Protein AF-A0A851UXG4-F1 (afdb_monomer_lite)

InterPro domains:
  IPR001611 Leucine-rich repeat [PF13855] (56-114)
  IPR001611 Leucine-rich repeat [PS51450] (34-55)
  IPR003591 Leucine-rich repeat, typical subtype [SM00369] (51-76)
  IPR003591 Leucine-rich repeat, typical subtype [SM00369] (102-126)
  IPR003591 Leucine-rich repeat, typical subtype [SM00369] (127-150)
  IPR032675 Leucine-rich repeat domain superfamily [G3DSA:3.80.10.10] (7-187)
  IPR050328 Multifunctional Developmental and Immune Receptor [PTHR24373] (11-160)

Foldseek 3Di:
DDDDPQDADAEEPEQEADAADDDDPPPPPDDQDNHAHYEHHHYAHQEQYPPAQHLYQYYEHHNYCHQAQDLCSCANNQNHAYYHHEQNQRHQEQDQNSCLNHLNYAEYHHYNHANYDYPALSSLANPANHAEYEHENYPCPPHDPCNCVRHVNYAWYHYYPFKIWGKDFDDDDDDDDPPDDTDIDTDIDGNVVVVVDDPPDD

Radius of gyration: 19.96 Å; chains: 1; bounding box: 61×44×60 Å

Secondary structure (DSSP, 8-state):
------PPEEEE-TTS--------TTTTTSPPP-EEEEE--SS--SS----TT---SEEE-TT-------TTTTTT-TT--EEE-TT-TT--EEPTTTTTT-TT--EEE-TT-TT-EES-GGGGTT-TT--EEEETTSS-PSPPTTHHHH-TT--EEEETTTEEEEEEEE---S---TT---EEEEEEEEHHHHHS------

Organism: NCBI:txid1463973

Sequence (202 aa):
TTHSQGRALHVDLSHNLIHRLLPHPARASLPAPTIQSLNLSWNRFRAVPDLRDLPLRYLSLDGNPLATINPDAFMGLAGLTHLSLASLQGILHLPPHGFRELPGLQVLDLSGNPKLKWAGAEVFSGLGLLQELDLSGSSLVPLPEMLLHHLPALQSVSVGQDVQCRRLVREGAYHRQPGSSPKVVLHCGDTQESAARGPDIL

Structure (mmCIF, N/CA/C/O backbone):
data_AF-A0A851UXG4-F1
#
_entry.id   AF-A0A851UXG4-F1
#
loop_
_atom_site.group_PDB
_atom_site.id
_atom_site.type_symbol
_atom_site.label_atom_id
_atom_site.label_alt_id
_atom_site.label_comp_id
_atom_site.label_asym_id
_atom_site.label_entity_id
_atom_site.label_seq_id
_atom_site.pdbx_PDB_ins_code
_atom_site.Cartn_x
_atom_site.Cartn_y
_atom_site.Cartn_z
_atom_site.occupancy
_atom_site.B_iso_or_equiv
_atom_site.auth_seq_id
_atom_site.auth_comp_id
_atom_site.auth_asym_id
_atom_site.auth_atom_id
_atom_site.pdbx_PDB_model_num
ATOM 1 N N . THR A 1 1 ? -3.815 2.194 -40.574 1.00 34.38 1 THR A N 1
ATOM 2 C CA . THR A 1 1 ? -3.325 0.967 -39.912 1.00 34.38 1 THR A CA 1
ATOM 3 C C . THR A 1 1 ? -3.843 0.981 -38.491 1.00 34.38 1 THR A C 1
ATOM 5 O O . THR A 1 1 ? -3.800 2.007 -37.831 1.00 34.38 1 THR A O 1
ATOM 8 N N . THR A 1 2 ? -4.534 -0.083 -38.110 1.00 33.56 2 THR A N 1
ATOM 9 C CA . THR A 1 2 ? -5.513 -0.131 -37.018 1.00 33.56 2 THR A CA 1
ATOM 10 C C . THR A 1 2 ? -4.915 0.112 -35.632 1.00 33.56 2 THR A C 1
ATOM 12 O O . THR A 1 2 ? -3.971 -0.554 -35.223 1.00 33.56 2 THR A O 1
ATOM 15 N N . HIS A 1 3 ? -5.536 1.054 -34.923 1.00 44.91 3 HIS A N 1
ATOM 16 C CA . HIS A 1 3 ? -5.430 1.356 -33.497 1.00 44.91 3 HIS A CA 1
ATOM 17 C C . HIS A 1 3 ? -5.442 0.068 -32.644 1.00 44.91 3 HIS A C 1
ATOM 19 O O . HIS A 1 3 ? -6.501 -0.507 -32.403 1.00 44.91 3 HIS A O 1
ATOM 25 N N . SER A 1 4 ? -4.291 -0.392 -32.149 1.00 41.53 4 SER A N 1
ATOM 26 C CA . SER A 1 4 ? -4.263 -1.324 -31.019 1.00 41.53 4 SER A CA 1
ATOM 27 C C . SER A 1 4 ? -4.291 -0.495 -29.739 1.00 41.53 4 SER A C 1
ATOM 29 O O . SER A 1 4 ? -3.262 0.021 -29.303 1.00 41.53 4 SER A O 1
ATOM 31 N N . GLN A 1 5 ? -5.476 -0.316 -29.156 1.00 49.22 5 GLN A N 1
ATOM 32 C CA . GLN A 1 5 ? -5.598 0.126 -27.768 1.00 49.22 5 GLN A CA 1
ATOM 33 C C . GLN A 1 5 ? -4.723 -0.803 -26.914 1.00 49.22 5 GLN A C 1
ATOM 35 O O . GLN A 1 5 ? -4.947 -2.013 -26.893 1.00 49.22 5 GLN A O 1
ATOM 40 N N . GLY A 1 6 ? -3.668 -0.253 -26.308 1.00 58.69 6 GLY A N 1
ATOM 41 C CA . GLY A 1 6 ? -2.691 -1.014 -25.535 1.00 58.69 6 GLY A CA 1
ATOM 42 C C . GLY A 1 6 ? -3.384 -1.704 -24.370 1.00 58.69 6 GLY A C 1
ATOM 43 O O . GLY A 1 6 ? -3.719 -1.065 -23.376 1.00 58.69 6 GLY A O 1
ATOM 44 N N . ARG A 1 7 ? -3.657 -3.000 -24.524 1.00 70.00 7 ARG A N 1
ATOM 45 C CA . ARG A 1 7 ? -4.312 -3.814 -23.505 1.00 70.00 7 ARG A CA 1
ATOM 46 C C . ARG A 1 7 ? -3.472 -3.762 -22.228 1.00 70.00 7 ARG A C 1
ATOM 48 O O . ARG A 1 7 ? -2.245 -3.878 -22.286 1.00 70.00 7 ARG A O 1
ATOM 55 N N . ALA A 1 8 ? -4.142 -3.570 -21.095 1.00 78.94 8 ALA A N 1
ATOM 56 C CA . ALA A 1 8 ? -3.524 -3.680 -19.783 1.00 78.94 8 ALA A CA 1
ATOM 57 C C . ALA A 1 8 ? -2.791 -5.021 -19.686 1.00 78.94 8 ALA A C 1
ATOM 59 O O . ALA A 1 8 ? -3.391 -6.073 -19.929 1.00 78.94 8 ALA A O 1
ATOM 60 N N . LEU A 1 9 ? -1.492 -4.978 -19.389 1.00 87.81 9 LEU A N 1
ATOM 61 C CA . LEU A 1 9 ? -0.706 -6.193 -19.237 1.00 87.81 9 LEU A CA 1
ATOM 62 C C . LEU A 1 9 ? -0.699 -6.612 -17.764 1.00 87.81 9 LEU A C 1
ATOM 64 O O . LEU A 1 9 ? -0.404 -5.809 -16.874 1.00 87.81 9 LEU A O 1
ATOM 68 N N . HIS A 1 10 ? -1.036 -7.878 -17.539 1.00 92.69 10 HIS A N 1
ATOM 69 C CA . HIS A 1 10 ? -0.962 -8.546 -16.248 1.00 92.69 10 HIS A CA 1
ATOM 70 C C . HIS A 1 10 ? 0.228 -9.496 -16.298 1.00 92.69 10 HIS A C 1
ATOM 72 O O . HIS A 1 10 ? 0.306 -10.343 -17.188 1.00 92.69 10 HIS A O 1
ATOM 78 N N . VAL A 1 11 ? 1.174 -9.309 -15.389 1.00 94.00 11 VAL A N 1
ATOM 79 C CA . VAL A 1 11 ? 2.429 -10.051 -15.352 1.00 94.00 11 VAL A CA 1
ATOM 80 C C . VAL A 1 11 ? 2.512 -10.765 -14.016 1.00 94.00 11 VAL A C 1
ATOM 82 O O . VAL A 1 11 ? 2.572 -10.123 -12.968 1.00 94.00 11 VAL A O 1
ATOM 85 N N . ASP A 1 12 ? 2.529 -12.092 -14.065 1.00 96.25 12 ASP A N 1
ATOM 86 C CA . ASP A 1 12 ? 2.739 -12.928 -12.892 1.00 96.25 12 ASP A CA 1
ATOM 87 C C . ASP A 1 12 ? 4.145 -13.526 -12.924 1.00 96.25 12 ASP A C 1
ATOM 89 O O . ASP A 1 12 ? 4.494 -14.287 -13.827 1.00 96.25 12 ASP A O 1
ATOM 93 N N . LEU A 1 13 ? 4.964 -13.129 -11.954 1.00 96.12 13 LEU A N 1
ATOM 94 C CA . LEU A 1 13 ? 6.302 -13.659 -11.708 1.00 96.12 13 LEU A CA 1
ATOM 95 C C . LEU A 1 13 ? 6.392 -14.242 -10.295 1.00 96.12 13 LEU A C 1
ATOM 97 O O . LEU A 1 13 ? 7.493 -14.371 -9.749 1.00 96.12 13 LEU A O 1
ATOM 101 N N . SER A 1 14 ? 5.257 -14.571 -9.680 1.00 97.56 14 SER A N 1
ATOM 102 C CA . SER A 1 14 ? 5.216 -15.142 -8.341 1.00 97.56 14 SER A CA 1
ATOM 103 C C . SER A 1 14 ? 5.908 -16.502 -8.264 1.00 97.56 14 SER A C 1
ATOM 105 O O . SER A 1 14 ? 6.134 -17.158 -9.281 1.00 97.56 14 SER A O 1
ATOM 107 N N . HIS A 1 15 ? 6.285 -16.916 -7.052 1.00 97.44 15 HIS A N 1
ATOM 108 C CA . HIS A 1 15 ? 6.905 -18.224 -6.792 1.00 97.44 15 HIS A CA 1
ATOM 109 C C . HIS A 1 15 ? 8.183 -18.491 -7.603 1.00 97.44 15 HIS A C 1
ATOM 111 O O . HIS A 1 15 ? 8.505 -19.630 -7.947 1.00 97.44 15 HIS A O 1
ATOM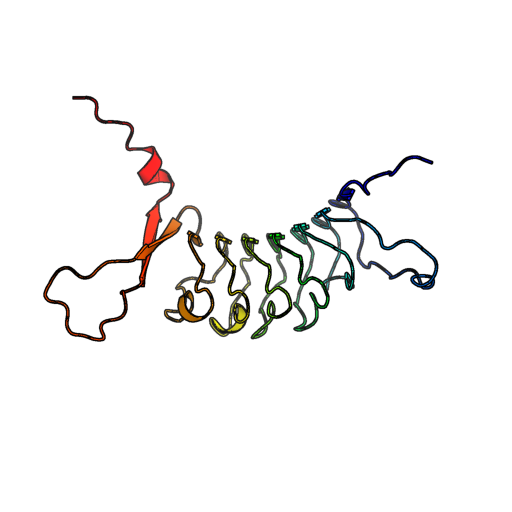 117 N N . ASN A 1 16 ? 8.940 -17.435 -7.891 1.00 97.00 16 ASN A N 1
ATOM 118 C CA . ASN A 1 16 ? 10.246 -17.535 -8.525 1.00 97.00 16 ASN A CA 1
ATOM 119 C C . ASN A 1 16 ? 11.365 -17.266 -7.507 1.00 97.00 16 ASN A C 1
ATOM 121 O O . ASN A 1 16 ? 11.157 -17.113 -6.306 1.00 97.00 16 ASN A O 1
ATOM 125 N N . LEU A 1 17 ? 12.611 -17.248 -7.978 1.00 96.12 17 LEU A N 1
ATOM 126 C CA . LEU A 1 17 ? 13.791 -16.987 -7.145 1.00 96.12 17 LEU A CA 1
ATOM 127 C C . LEU A 1 17 ? 14.363 -15.582 -7.389 1.00 96.12 17 LEU A C 1
ATOM 129 O O . LEU A 1 17 ? 15.556 -15.339 -7.168 1.00 96.12 17 LEU A O 1
ATOM 133 N N . ILE A 1 18 ? 13.528 -14.659 -7.877 1.00 95.00 18 ILE A N 1
ATOM 134 C CA . ILE A 1 18 ? 13.954 -13.321 -8.284 1.00 95.00 18 ILE A CA 1
ATOM 135 C C . ILE A 1 18 ? 14.305 -12.524 -7.032 1.00 95.00 18 ILE A C 1
ATOM 137 O O . ILE A 1 18 ? 13.540 -12.454 -6.080 1.00 95.00 18 ILE A O 1
ATOM 141 N N . HIS A 1 19 ? 15.486 -11.920 -7.020 1.00 92.31 19 HIS A N 1
ATOM 142 C CA . HIS A 1 19 ? 15.954 -11.103 -5.899 1.00 92.31 19 HIS A CA 1
ATOM 143 C C . HIS A 1 19 ? 16.151 -9.635 -6.289 1.00 92.31 19 HIS A C 1
ATOM 145 O O . HIS A 1 19 ? 16.263 -8.779 -5.411 1.00 92.31 19 HIS A O 1
ATOM 151 N N . ARG A 1 20 ? 16.214 -9.339 -7.594 1.00 89.69 20 ARG A N 1
ATOM 152 C CA . ARG A 1 20 ? 16.383 -7.998 -8.163 1.00 89.69 20 ARG A CA 1
ATOM 153 C C . ARG A 1 20 ? 15.683 -7.909 -9.515 1.00 89.69 20 ARG A C 1
ATOM 155 O O . ARG A 1 20 ? 15.748 -8.848 -10.302 1.00 89.69 20 ARG A O 1
ATOM 162 N N . LEU A 1 21 ? 15.082 -6.754 -9.780 1.00 87.00 21 LEU A N 1
ATOM 163 C CA . LEU A 1 21 ? 14.690 -6.319 -11.117 1.00 87.00 21 LEU A CA 1
ATOM 164 C C . LEU A 1 21 ? 15.640 -5.195 -11.517 1.00 87.00 21 LEU A C 1
ATOM 166 O O . LEU A 1 21 ? 15.929 -4.314 -10.706 1.00 87.00 21 LEU A O 1
ATOM 170 N N . LEU A 1 22 ? 16.162 -5.257 -12.737 1.00 81.38 22 LEU A N 1
ATOM 171 C CA . LEU A 1 22 ? 17.059 -4.240 -13.269 1.00 81.38 22 LEU A CA 1
ATOM 172 C C . LEU A 1 22 ? 16.325 -3.470 -14.368 1.00 81.38 22 LEU A C 1
ATOM 174 O O . LEU A 1 22 ? 15.818 -4.104 -15.300 1.00 81.38 22 LEU A O 1
ATOM 178 N N . PRO A 1 23 ? 16.270 -2.129 -14.295 1.00 69.06 23 PRO A N 1
ATOM 179 C CA . PRO A 1 23 ? 15.777 -1.324 -15.399 1.00 69.06 23 PRO A CA 1
ATOM 180 C C . PRO A 1 23 ? 16.613 -1.596 -16.650 1.00 69.06 23 PRO A C 1
ATOM 182 O O . PRO A 1 23 ? 17.844 -1.634 -16.591 1.00 69.06 23 PRO A O 1
ATOM 185 N N . HIS A 1 24 ? 15.958 -1.771 -17.797 1.00 67.69 24 HIS A N 1
ATOM 186 C CA . HIS A 1 24 ? 16.683 -1.890 -19.055 1.00 67.69 24 HIS A CA 1
ATOM 187 C C . HIS A 1 24 ? 17.285 -0.518 -19.427 1.00 67.69 24 HIS A C 1
ATOM 189 O O . HIS A 1 24 ? 16.546 0.469 -19.464 1.00 67.69 24 HIS A O 1
ATOM 195 N N . PRO A 1 25 ? 18.596 -0.415 -19.714 1.00 58.50 25 PRO A N 1
ATOM 196 C CA . PRO A 1 25 ? 19.273 0.869 -19.929 1.00 58.50 25 PRO A CA 1
ATOM 197 C C . PRO A 1 25 ? 18.762 1.647 -21.156 1.00 58.50 25 PRO A C 1
ATOM 199 O O . PRO A 1 25 ? 18.886 2.866 -21.198 1.00 58.50 25 PRO A O 1
ATOM 202 N N . ALA A 1 26 ? 18.120 0.983 -22.124 1.00 58.97 26 ALA A N 1
ATOM 203 C CA . ALA A 1 26 ? 17.547 1.608 -23.321 1.00 58.97 26 ALA A CA 1
ATOM 204 C C . ALA A 1 26 ? 16.077 2.061 -23.157 1.00 58.97 26 ALA A C 1
ATOM 206 O O . ALA A 1 26 ? 15.296 2.007 -24.106 1.00 58.97 26 ALA A O 1
ATOM 207 N N . ARG A 1 27 ? 15.681 2.533 -21.963 1.00 56.66 27 ARG A N 1
ATOM 208 C CA . ARG A 1 27 ? 14.327 3.067 -21.680 1.00 56.66 27 ARG A CA 1
ATOM 209 C C . ARG A 1 27 ? 13.860 4.158 -22.658 1.00 56.66 27 ARG A C 1
ATOM 211 O O . ARG A 1 27 ? 12.662 4.349 -22.811 1.00 56.66 27 ARG A O 1
ATOM 218 N N . ALA A 1 28 ? 14.785 4.863 -23.310 1.00 57.41 28 ALA A N 1
ATOM 219 C CA . ALA A 1 28 ? 14.482 6.005 -24.170 1.00 57.41 28 ALA A CA 1
ATOM 220 C C . ALA A 1 28 ? 13.935 5.645 -25.569 1.00 57.41 28 ALA A C 1
ATOM 222 O O . ALA A 1 28 ? 13.378 6.521 -26.223 1.00 57.41 28 ALA A O 1
ATOM 223 N N . SER A 1 29 ? 14.093 4.401 -26.049 1.00 59.28 29 SER A N 1
ATOM 224 C CA . SER A 1 29 ? 13.725 4.019 -27.429 1.00 59.28 29 SER A CA 1
ATOM 225 C C . SER A 1 29 ? 12.601 2.986 -27.539 1.00 59.28 29 SER A C 1
ATOM 227 O O . SER A 1 29 ? 12.171 2.675 -28.651 1.00 59.28 29 SER A O 1
ATOM 229 N N . LEU A 1 30 ? 12.109 2.460 -26.415 1.00 64.94 30 LEU A N 1
ATOM 230 C CA . LEU A 1 30 ? 11.014 1.493 -26.387 1.00 64.94 30 LEU A CA 1
ATOM 231 C C . LEU A 1 30 ? 9.716 2.167 -25.924 1.00 64.94 30 LEU A C 1
ATOM 233 O O . LEU A 1 30 ? 9.758 3.031 -25.047 1.00 64.94 30 LEU A O 1
ATOM 237 N N . PRO A 1 31 ? 8.554 1.777 -26.478 1.00 67.19 31 PRO A N 1
ATOM 238 C CA . PRO A 1 31 ? 7.273 2.231 -25.956 1.00 67.19 31 PRO A CA 1
ATOM 239 C C . PRO A 1 31 ? 7.158 1.869 -24.471 1.00 67.19 31 PRO A C 1
ATOM 241 O O . PRO A 1 31 ? 7.556 0.776 -24.058 1.00 67.19 31 PRO A O 1
ATOM 244 N N . ALA A 1 32 ? 6.622 2.797 -23.671 1.00 67.31 32 ALA A N 1
ATOM 245 C CA . ALA A 1 32 ? 6.454 2.587 -22.240 1.00 67.31 32 ALA A CA 1
ATOM 246 C C . ALA A 1 32 ? 5.621 1.312 -21.993 1.00 67.31 32 ALA A C 1
ATOM 248 O O . ALA A 1 32 ? 4.567 1.142 -22.617 1.00 67.31 32 ALA A O 1
ATOM 249 N N . PRO A 1 33 ? 6.080 0.401 -21.120 1.00 72.06 33 PRO A N 1
ATOM 250 C CA . PRO A 1 33 ? 5.362 -0.836 -20.845 1.00 72.06 33 PRO A CA 1
ATOM 251 C C . PRO A 1 33 ? 3.966 -0.532 -20.288 1.00 72.06 33 PRO A C 1
ATOM 253 O O . PRO A 1 33 ? 3.814 0.256 -19.361 1.00 72.06 33 PRO A O 1
ATOM 256 N N . THR A 1 34 ? 2.936 -1.195 -20.817 1.00 84.81 34 THR A N 1
ATOM 257 C CA . THR A 1 34 ? 1.528 -1.027 -20.401 1.00 84.81 34 THR A CA 1
ATOM 258 C C . THR A 1 34 ? 1.138 -1.948 -19.238 1.00 84.81 34 THR A C 1
ATOM 260 O O . THR A 1 34 ? -0.027 -2.334 -19.099 1.00 84.81 34 THR A O 1
ATOM 263 N N . ILE A 1 35 ? 2.114 -2.349 -18.416 1.00 89.00 35 ILE A N 1
ATOM 264 C CA . ILE A 1 35 ? 1.897 -3.257 -17.285 1.00 89.00 35 ILE A CA 1
ATOM 265 C C . ILE A 1 35 ? 1.078 -2.526 -16.229 1.00 89.00 35 ILE A C 1
ATOM 267 O O . ILE A 1 35 ? 1.515 -1.510 -15.697 1.00 89.00 35 ILE A O 1
ATOM 271 N N . GLN A 1 36 ? -0.102 -3.063 -15.929 1.00 93.88 36 GLN A N 1
ATOM 272 C CA . GLN A 1 36 ? -0.997 -2.530 -14.903 1.00 93.88 36 GLN A CA 1
ATOM 273 C C . GLN A 1 36 ? -1.075 -3.436 -13.676 1.00 93.88 36 GLN A C 1
ATOM 275 O O . GLN A 1 36 ? -1.407 -2.964 -12.594 1.00 93.88 36 GLN A O 1
ATOM 280 N N . SER A 1 37 ? -0.772 -4.723 -13.810 1.00 96.44 37 SER A N 1
ATOM 281 C CA . SER A 1 37 ? -0.796 -5.662 -12.694 1.00 96.44 37 SER A CA 1
ATOM 282 C C . SER A 1 37 ? 0.492 -6.457 -12.692 1.00 96.44 37 SER A C 1
ATOM 284 O O . SER A 1 37 ? 0.856 -7.048 -13.709 1.00 96.44 37 SER A O 1
ATOM 286 N N . LEU A 1 38 ? 1.189 -6.425 -11.562 1.00 96.56 38 LEU A N 1
ATOM 287 C CA . LEU A 1 38 ? 2.462 -7.098 -11.387 1.00 96.56 38 LEU A CA 1
ATOM 288 C C . LEU A 1 38 ? 2.442 -7.900 -10.086 1.00 96.56 38 LEU A C 1
ATOM 290 O O . LEU A 1 38 ? 2.379 -7.335 -8.994 1.00 96.56 38 LEU A O 1
ATOM 294 N N . ASN A 1 39 ? 2.505 -9.222 -10.211 1.00 98.06 39 ASN A N 1
ATOM 295 C CA .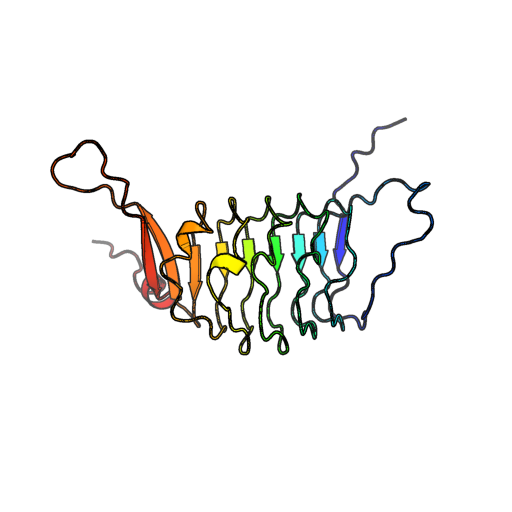 ASN A 1 39 ? 2.627 -10.126 -9.078 1.00 98.06 39 ASN A CA 1
ATOM 296 C C . ASN A 1 39 ? 4.091 -10.567 -8.921 1.00 98.06 39 ASN A C 1
ATOM 298 O O . ASN A 1 39 ? 4.640 -11.251 -9.784 1.00 98.06 39 ASN A O 1
ATOM 302 N N . LEU A 1 40 ? 4.725 -10.147 -7.825 1.00 97.88 40 LEU A N 1
ATOM 303 C CA . LEU A 1 40 ? 6.095 -10.502 -7.433 1.00 97.88 40 LEU A CA 1
ATOM 304 C C . LEU A 1 40 ? 6.123 -11.301 -6.124 1.00 97.88 40 LEU A C 1
ATOM 306 O O . LEU A 1 40 ? 7.188 -11.437 -5.513 1.00 97.88 40 LEU A O 1
ATOM 310 N N . SER A 1 41 ? 4.980 -11.820 -5.678 1.00 98.31 41 SER A N 1
ATOM 311 C CA . SER A 1 41 ? 4.887 -12.597 -4.442 1.00 98.31 41 SER A CA 1
ATOM 312 C C . SER A 1 41 ? 5.806 -13.822 -4.441 1.00 98.31 41 SER A C 1
ATOM 314 O O . SER A 1 41 ? 6.199 -14.341 -5.486 1.00 98.31 41 SER A O 1
ATOM 316 N N . TRP A 1 42 ? 6.187 -14.281 -3.252 1.00 98.06 42 TRP A N 1
ATOM 317 C CA . TRP A 1 42 ? 6.962 -15.505 -3.040 1.00 98.06 42 TRP A CA 1
ATOM 318 C C . TRP A 1 42 ? 8.250 -15.562 -3.867 1.00 98.06 42 TRP A C 1
ATOM 320 O O . TRP A 1 42 ? 8.590 -16.578 -4.469 1.00 98.06 42 TRP A O 1
ATOM 330 N N . ASN A 1 43 ? 8.962 -14.438 -3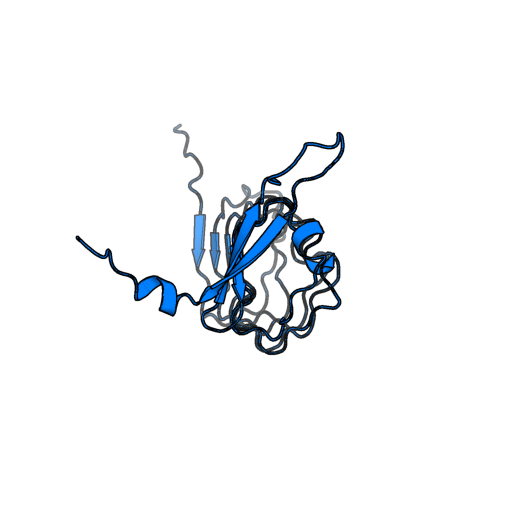.894 1.00 97.94 43 ASN A N 1
ATOM 331 C CA . ASN A 1 43 ? 10.282 -14.297 -4.488 1.00 97.94 43 ASN A CA 1
ATOM 332 C C . ASN A 1 43 ? 11.343 -14.108 -3.384 1.00 97.94 43 ASN A C 1
ATOM 334 O O . ASN A 1 43 ? 11.165 -14.499 -2.230 1.00 97.94 43 ASN A O 1
ATOM 338 N N . ARG A 1 44 ? 12.504 -13.546 -3.730 1.00 97.12 44 ARG A N 1
ATOM 339 C CA . ARG A 1 44 ? 13.642 -13.318 -2.826 1.00 97.12 44 ARG A CA 1
ATOM 340 C C . ARG A 1 44 ? 13.987 -11.833 -2.682 1.00 97.12 44 ARG A C 1
ATOM 342 O O . ARG A 1 44 ? 15.143 -11.495 -2.410 1.00 97.12 44 ARG A O 1
ATOM 349 N N . PHE A 1 45 ? 13.016 -10.939 -2.868 1.00 95.62 45 PHE A N 1
ATOM 350 C CA . PHE A 1 45 ? 13.228 -9.499 -2.725 1.00 95.62 45 PHE A CA 1
ATOM 351 C C . PHE A 1 45 ? 13.482 -9.126 -1.261 1.00 95.62 45 PHE A C 1
ATOM 353 O O . PHE A 1 45 ? 12.642 -9.340 -0.394 1.00 95.62 45 PHE A O 1
ATOM 360 N N . ARG A 1 46 ? 14.657 -8.551 -0.981 1.00 93.88 46 ARG A N 1
ATOM 361 C CA . ARG A 1 46 ? 15.004 -7.997 0.346 1.00 93.88 46 ARG A CA 1
ATOM 362 C C . ARG A 1 46 ? 14.657 -6.515 0.495 1.00 93.88 46 ARG A C 1
ATOM 364 O O . ARG A 1 46 ? 14.594 -6.014 1.613 1.00 93.88 46 ARG A O 1
ATOM 371 N N . ALA A 1 47 ? 14.434 -5.848 -0.633 1.00 92.88 47 ALA A N 1
ATOM 372 C CA . ALA A 1 47 ? 13.937 -4.486 -0.749 1.00 92.88 47 ALA A CA 1
ATOM 373 C C . ALA A 1 47 ? 12.955 -4.417 -1.927 1.00 92.88 47 ALA A C 1
ATOM 375 O O . ALA A 1 47 ? 13.023 -5.252 -2.835 1.00 92.88 47 ALA A O 1
ATOM 376 N N . VAL A 1 48 ? 12.067 -3.424 -1.911 1.00 93.69 48 VAL A N 1
ATOM 377 C CA . VAL A 1 48 ? 11.156 -3.144 -3.028 1.00 93.69 48 VAL A CA 1
ATOM 378 C C . VAL A 1 48 ? 11.990 -2.862 -4.289 1.00 93.69 48 VAL A C 1
ATOM 380 O O . VAL A 1 48 ? 12.917 -2.047 -4.223 1.00 93.69 48 VAL A O 1
ATOM 383 N N . PRO A 1 49 ? 11.738 -3.555 -5.414 1.00 92.94 49 PRO A N 1
ATOM 384 C CA . PRO A 1 49 ? 12.469 -3.310 -6.651 1.00 92.94 49 PRO A CA 1
ATOM 385 C C . PRO A 1 49 ? 12.147 -1.929 -7.234 1.00 92.94 49 PRO A C 1
ATOM 387 O O . PRO A 1 49 ? 11.101 -1.353 -6.955 1.00 92.94 49 PRO A O 1
ATOM 390 N N . ASP A 1 50 ? 13.034 -1.411 -8.086 1.00 91.12 50 ASP A N 1
ATOM 391 C CA . ASP A 1 50 ? 12.792 -0.154 -8.795 1.00 91.12 50 ASP A CA 1
ATOM 392 C C . ASP A 1 50 ? 11.710 -0.344 -9.868 1.00 91.12 50 ASP A C 1
ATOM 394 O O . ASP A 1 50 ? 11.955 -0.923 -10.929 1.00 91.12 50 ASP A O 1
ATOM 398 N N . LEU A 1 51 ? 10.502 0.120 -9.554 1.00 91.38 51 LEU A N 1
ATOM 399 C CA . LEU A 1 51 ? 9.315 0.042 -10.406 1.00 91.38 51 LEU A CA 1
ATOM 400 C C . LEU A 1 51 ? 8.883 1.423 -10.921 1.00 91.38 51 LEU A C 1
ATOM 402 O O . LEU A 1 51 ? 7.764 1.563 -11.416 1.00 91.38 51 LEU A O 1
ATOM 406 N N . ARG A 1 52 ? 9.752 2.439 -10.810 1.00 87.25 52 ARG A N 1
ATOM 407 C CA . ARG A 1 52 ? 9.453 3.813 -11.237 1.00 87.25 52 ARG A CA 1
ATOM 408 C C . ARG A 1 52 ? 8.909 3.841 -12.663 1.00 87.25 52 ARG A C 1
ATOM 410 O O . ARG A 1 52 ? 9.375 3.094 -13.523 1.00 87.25 52 ARG A O 1
ATOM 417 N N . ASP A 1 53 ? 7.947 4.722 -12.917 1.00 77.56 53 ASP A N 1
ATOM 418 C CA . ASP A 1 53 ? 7.356 4.984 -14.239 1.00 77.56 53 ASP A CA 1
ATOM 419 C C . ASP A 1 53 ? 6.567 3.816 -14.862 1.00 77.56 53 ASP A C 1
ATOM 421 O O . ASP A 1 53 ? 6.133 3.910 -16.013 1.00 77.56 53 ASP A O 1
ATOM 425 N N . LEU A 1 54 ? 6.353 2.713 -14.134 1.00 88.25 54 LEU A N 1
ATOM 426 C CA . LEU A 1 54 ? 5.404 1.689 -14.559 1.00 88.25 54 LEU A CA 1
ATOM 427 C C . LEU A 1 54 ? 3.974 2.156 -14.235 1.00 88.25 54 LEU A C 1
ATOM 429 O O . LEU A 1 54 ? 3.712 2.545 -13.094 1.00 88.25 54 LEU A O 1
ATOM 433 N N . PRO A 1 55 ? 3.018 2.081 -15.180 1.00 91.25 55 PRO A N 1
ATOM 434 C CA . PRO A 1 55 ? 1.632 2.499 -14.965 1.00 91.25 55 PRO A CA 1
ATOM 435 C C . PRO A 1 55 ? 0.830 1.450 -14.165 1.00 91.25 55 PRO A C 1
ATOM 437 O O . PRO A 1 55 ? -0.288 1.082 -14.537 1.00 91.25 55 PRO A O 1
ATOM 440 N N . LEU A 1 56 ? 1.410 0.951 -13.068 1.00 94.94 56 LEU A N 1
ATOM 441 C CA . LEU A 1 56 ? 0.828 -0.088 -12.227 1.00 94.94 56 LEU A CA 1
ATOM 442 C C . LEU A 1 56 ? -0.443 0.414 -11.538 1.00 94.94 56 LEU A C 1
ATOM 444 O O . LEU A 1 56 ? -0.507 1.519 -11.009 1.00 94.94 56 LEU A O 1
ATOM 448 N N . ARG A 1 57 ? -1.447 -0.458 -11.512 1.00 96.75 57 ARG A N 1
ATOM 449 C CA . ARG A 1 57 ? -2.675 -0.372 -10.716 1.00 96.75 57 ARG A CA 1
ATOM 450 C C . ARG A 1 57 ? -2.663 -1.370 -9.561 1.00 96.75 57 ARG A C 1
ATOM 452 O O . ARG A 1 57 ? -3.223 -1.055 -8.513 1.00 96.75 57 ARG A O 1
ATOM 459 N N . TYR A 1 58 ? -2.014 -2.519 -9.746 1.00 97.94 58 TYR A N 1
ATOM 460 C CA . TYR A 1 58 ? -1.899 -3.602 -8.772 1.00 97.94 58 TYR A CA 1
ATOM 461 C C . TYR A 1 58 ? -0.444 -4.064 -8.635 1.00 97.94 58 TYR A C 1
ATOM 463 O O . TYR A 1 58 ? 0.214 -4.345 -9.643 1.00 97.94 58 TYR A O 1
ATOM 471 N N . LEU A 1 59 ? 0.027 -4.187 -7.395 1.00 98.31 59 LEU A N 1
ATOM 472 C CA . LEU A 1 59 ? 1.335 -4.735 -7.049 1.00 98.31 59 LEU A CA 1
ATOM 473 C C . LEU A 1 59 ? 1.200 -5.668 -5.843 1.00 98.31 59 LEU A C 1
ATOM 475 O O . LEU A 1 59 ? 0.724 -5.244 -4.793 1.00 98.31 59 LEU A O 1
ATOM 479 N N . SER A 1 60 ? 1.678 -6.905 -5.974 1.00 98.50 60 SER A N 1
ATOM 480 C CA . SER A 1 60 ? 1.875 -7.809 -4.833 1.00 98.50 60 SER A CA 1
ATOM 481 C C . SER A 1 60 ? 3.360 -8.106 -4.648 1.00 98.50 60 SER A C 1
ATOM 483 O O . SER A 1 60 ? 4.066 -8.446 -5.601 1.00 98.50 60 SER A O 1
ATOM 485 N N . LEU A 1 61 ? 3.828 -7.967 -3.409 1.00 98.12 61 LEU A N 1
ATOM 486 C CA . LEU A 1 61 ? 5.179 -8.295 -2.952 1.00 98.12 61 LEU A CA 1
ATOM 487 C C . LEU A 1 61 ? 5.145 -9.331 -1.819 1.00 98.12 61 LEU A C 1
ATOM 489 O O . LEU A 1 61 ? 6.125 -9.482 -1.087 1.00 98.12 61 LEU A O 1
ATOM 493 N N . ASP A 1 62 ? 4.040 -10.060 -1.695 1.00 98.38 62 ASP A N 1
ATOM 494 C CA . ASP A 1 62 ? 3.765 -10.927 -0.551 1.00 98.38 62 ASP A CA 1
ATOM 495 C C . ASP A 1 62 ? 4.824 -12.009 -0.367 1.00 98.38 62 ASP A C 1
ATOM 497 O O . ASP A 1 62 ? 5.457 -12.451 -1.326 1.00 98.38 62 ASP A O 1
ATOM 501 N N . GLY A 1 63 ? 5.043 -12.451 0.868 1.00 97.62 63 GLY A N 1
ATOM 502 C CA . GLY A 1 63 ? 5.923 -13.589 1.156 1.00 97.62 63 GLY A CA 1
ATOM 503 C C . GLY A 1 63 ? 7.392 -13.391 0.752 1.00 97.62 63 GLY A C 1
ATOM 504 O O . GLY A 1 63 ? 8.166 -14.349 0.747 1.00 97.62 63 GLY A O 1
ATOM 505 N N . ASN A 1 64 ? 7.805 -12.167 0.410 1.00 97.94 64 ASN A N 1
ATOM 506 C CA . ASN A 1 64 ? 9.202 -11.840 0.156 1.00 97.94 64 ASN A CA 1
ATOM 507 C C . ASN A 1 64 ? 9.963 -11.590 1.470 1.00 97.94 64 ASN A C 1
ATOM 509 O O . ASN A 1 64 ? 9.387 -11.124 2.456 1.00 97.94 64 ASN A O 1
ATOM 513 N N . PRO A 1 65 ? 11.287 -11.821 1.507 1.00 96.50 65 PRO A N 1
ATOM 514 C CA . PRO A 1 65 ? 12.125 -11.537 2.671 1.00 96.50 65 PRO A CA 1
ATOM 515 C C . PRO A 1 65 ? 12.448 -10.034 2.816 1.00 96.50 65 PRO A C 1
ATOM 517 O O . PRO A 1 65 ? 13.599 -9.666 3.069 1.00 96.50 65 PRO A O 1
ATOM 520 N N . LEU A 1 66 ? 11.448 -9.161 2.645 1.00 94.25 66 LEU A N 1
ATOM 521 C CA . LEU A 1 66 ? 11.573 -7.718 2.841 1.00 94.25 66 LEU A CA 1
ATOM 522 C C . LEU A 1 66 ? 11.839 -7.427 4.321 1.00 94.25 66 LEU A C 1
ATOM 524 O O . LEU A 1 66 ? 11.071 -7.831 5.193 1.00 94.25 66 LEU A O 1
ATOM 528 N N . ALA A 1 67 ? 12.938 -6.727 4.598 1.00 88.81 67 ALA A N 1
ATOM 529 C CA . ALA A 1 67 ? 13.315 -6.343 5.961 1.00 88.81 67 ALA A CA 1
ATOM 530 C C . ALA A 1 67 ? 12.967 -4.882 6.276 1.00 88.81 67 ALA A C 1
ATOM 532 O O . ALA A 1 67 ? 12.704 -4.542 7.428 1.00 88.81 67 ALA A O 1
ATOM 533 N N . THR A 1 68 ? 12.967 -4.025 5.253 1.00 86.19 68 THR A N 1
ATOM 534 C CA . THR A 1 68 ? 12.655 -2.598 5.349 1.00 86.19 68 THR A CA 1
ATOM 535 C C . THR A 1 68 ? 11.925 -2.131 4.092 1.00 86.19 68 THR A C 1
ATOM 537 O O . THR A 1 68 ? 12.081 -2.703 3.009 1.00 86.19 68 THR A O 1
ATOM 540 N N . ILE A 1 69 ? 11.147 -1.061 4.234 1.00 89.44 69 ILE A N 1
ATOM 541 C CA . ILE A 1 69 ? 10.593 -0.297 3.116 1.00 89.44 69 ILE A CA 1
ATOM 542 C C . ILE A 1 69 ? 11.241 1.081 3.174 1.00 89.44 69 ILE A C 1
ATOM 544 O O . ILE A 1 69 ? 11.147 1.760 4.192 1.00 89.44 69 ILE A O 1
ATOM 548 N N . ASN A 1 70 ? 11.945 1.472 2.114 1.00 86.75 70 ASN A N 1
ATOM 549 C CA . ASN A 1 70 ? 12.535 2.807 2.036 1.00 86.75 70 ASN A CA 1
ATOM 550 C C . ASN A 1 70 ? 11.435 3.851 1.765 1.00 86.75 70 ASN A C 1
ATOM 552 O O . ASN A 1 70 ? 10.488 3.527 1.050 1.00 86.75 70 ASN A O 1
ATOM 556 N N . PRO A 1 71 ? 11.568 5.103 2.241 1.00 82.00 71 PRO A N 1
ATOM 557 C CA . PRO A 1 71 ? 10.573 6.156 1.998 1.00 82.00 71 PRO A CA 1
ATOM 558 C C . PRO A 1 71 ? 10.250 6.394 0.515 1.00 82.00 71 PRO A C 1
ATOM 560 O O . PRO A 1 71 ? 9.126 6.740 0.174 1.00 82.00 71 PRO A O 1
ATOM 563 N N . ASP A 1 72 ? 11.224 6.148 -0.364 1.00 87.75 72 ASP A N 1
ATOM 564 C CA . ASP A 1 72 ? 11.106 6.353 -1.812 1.00 87.75 72 ASP A CA 1
ATOM 565 C C . ASP A 1 72 ? 10.870 5.041 -2.588 1.00 87.75 72 ASP A C 1
ATOM 567 O O . ASP A 1 72 ? 10.957 5.011 -3.814 1.00 87.75 72 ASP A O 1
ATOM 571 N N . ALA A 1 73 ? 10.583 3.933 -1.891 1.00 91.50 73 ALA A N 1
ATOM 572 C CA . ALA A 1 73 ? 10.430 2.599 -2.484 1.00 91.50 73 ALA A CA 1
ATOM 573 C C . ALA A 1 73 ? 9.340 2.520 -3.566 1.00 91.50 73 ALA A C 1
ATOM 575 O O . ALA A 1 73 ? 9.441 1.706 -4.481 1.00 91.50 73 ALA A O 1
ATOM 576 N N . PHE A 1 74 ? 8.312 3.361 -3.459 1.00 94.56 74 PHE A N 1
ATOM 577 C CA . PHE A 1 74 ? 7.163 3.388 -4.366 1.00 94.56 74 PHE A CA 1
ATOM 578 C C . PHE A 1 74 ? 7.110 4.648 -5.238 1.00 94.56 74 PHE A C 1
ATOM 580 O O . PHE A 1 74 ? 6.068 4.967 -5.809 1.00 94.56 74 PHE A O 1
ATOM 587 N N . MET A 1 75 ? 8.222 5.380 -5.338 1.00 93.00 75 MET A N 1
ATOM 588 C CA . MET A 1 75 ? 8.308 6.584 -6.159 1.00 93.00 75 MET A CA 1
ATOM 589 C C . MET A 1 75 ? 7.836 6.305 -7.596 1.00 93.00 75 MET A C 1
ATOM 591 O O . MET A 1 75 ? 8.143 5.266 -8.180 1.00 93.00 75 MET A O 1
ATOM 595 N N . GLY A 1 76 ? 7.072 7.234 -8.172 1.00 90.25 76 GLY A N 1
ATOM 596 C CA . GLY A 1 76 ? 6.555 7.114 -9.541 1.00 90.25 76 GLY A CA 1
ATOM 597 C C . GLY A 1 76 ? 5.363 6.162 -9.714 1.00 90.25 76 GLY A C 1
ATOM 598 O O . GLY A 1 76 ? 4.868 6.035 -10.831 1.00 90.25 76 GLY A O 1
ATOM 599 N N . LEU A 1 77 ? 4.853 5.539 -8.643 1.00 94.25 77 LEU A N 1
ATOM 600 C CA . LEU A 1 77 ? 3.682 4.650 -8.673 1.00 94.25 77 LEU A CA 1
ATOM 601 C C . LEU A 1 77 ? 2.372 5.363 -8.290 1.00 94.25 77 LEU A C 1
ATOM 603 O O . LEU A 1 77 ? 1.486 4.774 -7.676 1.00 94.25 77 LEU A O 1
ATOM 607 N N . ALA A 1 78 ? 2.205 6.627 -8.689 1.00 93.56 78 ALA A N 1
ATOM 608 C CA . ALA A 1 78 ? 1.043 7.440 -8.309 1.00 93.56 78 ALA A CA 1
ATOM 609 C C . ALA A 1 78 ? -0.313 6.870 -8.782 1.00 93.56 78 ALA A C 1
ATOM 611 O O . ALA A 1 78 ? -1.358 7.203 -8.226 1.00 93.56 78 ALA A O 1
ATOM 612 N N . GLY A 1 79 ? -0.302 6.018 -9.814 1.00 94.50 79 GLY A N 1
ATOM 613 C CA . GLY A 1 79 ? -1.488 5.336 -10.333 1.00 94.50 79 GLY A CA 1
ATOM 614 C C . GLY A 1 79 ? -1.881 4.060 -9.582 1.00 94.50 79 GLY A C 1
ATOM 615 O O . GLY A 1 79 ? -2.949 3.515 -9.881 1.00 94.50 79 GLY A O 1
ATOM 616 N N . LEU A 1 80 ? -1.054 3.584 -8.643 1.00 97.38 80 LEU A N 1
ATOM 617 C CA . LEU A 1 80 ? -1.271 2.328 -7.931 1.00 97.38 80 LEU A CA 1
ATOM 618 C C . LEU A 1 80 ? -2.507 2.429 -7.035 1.00 97.38 80 LEU A C 1
ATOM 620 O O . LEU A 1 80 ? -2.652 3.369 -6.263 1.00 97.38 80 LEU A O 1
ATOM 624 N N . THR A 1 81 ? -3.390 1.440 -7.148 1.00 98.12 81 THR A N 1
ATOM 625 C CA . THR A 1 81 ? -4.663 1.378 -6.410 1.00 98.12 81 THR A CA 1
ATOM 626 C C . THR A 1 81 ? -4.675 0.263 -5.373 1.00 98.12 81 THR A C 1
ATOM 628 O O . THR A 1 81 ? -5.328 0.401 -4.346 1.00 98.12 81 THR A O 1
ATOM 631 N N . HIS A 1 82 ? -3.928 -0.812 -5.623 1.00 98.62 82 HIS A N 1
ATOM 632 C CA . HIS A 1 82 ? -3.860 -1.989 -4.769 1.00 98.62 82 HIS A CA 1
ATOM 633 C C . HIS A 1 82 ? -2.394 -2.344 -4.527 1.00 98.62 82 HIS A C 1
ATOM 635 O O . HIS A 1 82 ? -1.638 -2.555 -5.483 1.00 98.62 82 HIS A O 1
ATOM 641 N N . LEU A 1 83 ? -2.011 -2.409 -3.255 1.00 98.56 83 LEU A N 1
ATOM 642 C CA . LEU A 1 83 ? -0.690 -2.833 -2.812 1.00 98.56 83 LEU A CA 1
ATOM 643 C C . LEU A 1 83 ? -0.841 -3.940 -1.775 1.00 98.56 83 LEU A C 1
ATOM 645 O O . LEU A 1 83 ? -1.467 -3.733 -0.738 1.00 98.56 83 LEU A O 1
ATOM 649 N N . SER A 1 84 ? -0.212 -5.077 -2.048 1.00 98.44 84 SER A N 1
ATOM 650 C CA . SER A 1 84 ? -0.119 -6.187 -1.109 1.00 98.44 84 SER A CA 1
ATOM 651 C C . SER A 1 84 ? 1.320 -6.379 -0.637 1.00 98.44 84 SER A C 1
ATOM 653 O O . SER A 1 84 ? 2.254 -6.495 -1.440 1.00 98.44 84 SER A O 1
ATOM 655 N N . LEU A 1 85 ? 1.488 -6.337 0.682 1.00 96.88 85 LEU A N 1
ATOM 656 C CA . LEU A 1 85 ? 2.728 -6.520 1.435 1.00 96.88 85 LEU A CA 1
ATOM 657 C C . LEU A 1 85 ? 2.489 -7.547 2.551 1.00 96.88 85 LEU A C 1
ATOM 659 O O . LEU A 1 85 ? 2.946 -7.377 3.686 1.00 96.88 85 LEU A O 1
ATOM 663 N N . ALA A 1 86 ? 1.738 -8.595 2.233 1.00 96.69 86 ALA A N 1
ATOM 664 C CA . ALA A 1 86 ? 1.335 -9.614 3.178 1.00 96.69 86 ALA A CA 1
ATOM 665 C C . ALA A 1 86 ? 2.446 -10.644 3.423 1.00 96.69 86 ALA A C 1
ATOM 667 O O . ALA A 1 86 ? 3.336 -10.873 2.597 1.00 96.69 86 ALA A O 1
ATOM 668 N N . SER A 1 87 ? 2.372 -11.341 4.555 1.00 96.69 87 SER A N 1
ATOM 669 C CA . SER A 1 87 ? 3.232 -12.493 4.867 1.00 96.69 87 SER A CA 1
ATOM 670 C C . SER A 1 87 ? 4.746 -12.204 4.876 1.00 96.69 87 SER A C 1
ATOM 672 O O . SER A 1 87 ? 5.564 -13.117 4.721 1.00 96.69 87 SER A O 1
ATOM 674 N N . LEU A 1 88 ? 5.158 -10.957 5.102 1.00 95.62 88 LEU A N 1
ATOM 675 C CA . LEU A 1 88 ? 6.555 -10.544 5.226 1.00 95.62 88 LEU A CA 1
ATOM 676 C C . LEU A 1 88 ? 7.096 -10.930 6.612 1.00 95.62 88 LEU A C 1
ATOM 678 O O . LEU A 1 88 ? 6.997 -10.202 7.598 1.00 95.62 88 LEU A O 1
ATOM 682 N N . GLN A 1 89 ? 7.759 -12.083 6.688 1.00 94.12 89 GLN A N 1
ATOM 683 C CA . GLN A 1 89 ? 8.279 -12.644 7.949 1.00 94.12 89 GLN A CA 1
ATOM 684 C C . GLN A 1 89 ? 9.422 -11.833 8.595 1.00 94.12 89 GLN A C 1
ATOM 686 O O . GLN A 1 89 ? 9.834 -12.110 9.732 1.00 94.12 89 GLN A O 1
ATOM 691 N N . GLY A 1 90 ? 9.994 -10.883 7.847 1.00 91.56 90 GLY A N 1
ATOM 692 C CA . GLY A 1 90 ? 11.172 -10.103 8.224 1.00 91.56 90 GLY A CA 1
ATOM 693 C C . GLY A 1 90 ? 10.919 -8.615 8.462 1.00 91.56 90 GLY A C 1
ATOM 694 O O . GLY A 1 90 ? 11.813 -7.958 8.993 1.00 91.56 90 GLY A O 1
ATOM 695 N N . ILE A 1 91 ? 9.746 -8.083 8.101 1.00 92.50 91 ILE A N 1
ATOM 696 C CA . ILE A 1 91 ? 9.476 -6.650 8.233 1.00 92.50 91 ILE A CA 1
ATOM 697 C C . ILE A 1 91 ? 9.266 -6.307 9.711 1.00 92.50 91 ILE A C 1
ATOM 699 O O . ILE A 1 91 ? 8.410 -6.877 10.388 1.00 92.50 91 ILE A O 1
ATOM 703 N N . LEU A 1 92 ? 10.096 -5.401 10.230 1.00 90.69 92 LEU A N 1
ATOM 704 C CA . LEU A 1 92 ? 10.037 -4.987 11.636 1.00 90.69 92 LEU A CA 1
ATOM 705 C C . LEU A 1 92 ? 9.306 -3.663 11.801 1.00 90.69 92 LEU A C 1
ATOM 707 O O . LEU A 1 92 ? 8.484 -3.520 12.699 1.00 90.69 92 LEU A O 1
ATOM 711 N N . HIS A 1 93 ? 9.604 -2.702 10.928 1.00 87.12 93 HIS A N 1
ATOM 712 C CA . HIS A 1 93 ? 9.090 -1.345 11.021 1.00 87.12 93 HIS A CA 1
ATOM 713 C C . HIS A 1 93 ? 8.759 -0.791 9.643 1.00 87.12 93 HIS A C 1
ATOM 715 O O . HIS A 1 93 ? 9.471 -1.045 8.669 1.00 87.12 93 HIS A O 1
ATOM 721 N N . LEU A 1 94 ? 7.700 0.010 9.597 1.00 88.56 94 LEU A N 1
ATOM 722 C CA . LEU A 1 94 ? 7.402 0.887 8.474 1.00 88.56 94 LEU A CA 1
ATOM 723 C C . LEU A 1 94 ? 7.847 2.304 8.847 1.00 88.56 94 LEU A C 1
ATOM 725 O O . LEU A 1 94 ? 7.547 2.748 9.960 1.00 88.56 94 LEU A O 1
ATOM 729 N N . PRO A 1 95 ? 8.576 3.011 7.970 1.00 88.44 95 PRO A N 1
ATOM 730 C CA . PRO A 1 95 ? 8.974 4.377 8.259 1.00 88.44 95 PRO A CA 1
ATOM 731 C C . PRO A 1 95 ? 7.755 5.315 8.241 1.00 88.44 95 PRO A C 1
ATOM 733 O O . PRO A 1 95 ? 6.793 5.066 7.503 1.00 88.44 95 PRO A O 1
ATOM 736 N N . PRO A 1 96 ? 7.807 6.432 8.987 1.00 88.12 96 PRO A N 1
ATOM 737 C CA . PRO A 1 96 ? 6.880 7.541 8.802 1.00 88.12 96 PRO A CA 1
ATOM 738 C C . PRO A 1 96 ? 6.778 7.933 7.329 1.00 88.12 96 PRO A C 1
ATOM 740 O O . PRO A 1 96 ? 7.798 8.004 6.640 1.00 88.12 96 PRO A O 1
ATOM 743 N N . HIS A 1 97 ? 5.563 8.197 6.846 1.00 89.50 97 HIS A N 1
ATOM 744 C CA . HIS A 1 97 ? 5.312 8.546 5.445 1.00 89.50 97 HIS A CA 1
ATOM 745 C C . HIS A 1 97 ? 5.774 7.482 4.428 1.00 89.50 97 HIS A C 1
ATOM 747 O O . HIS A 1 97 ? 5.995 7.810 3.263 1.00 89.50 97 HIS A O 1
ATOM 753 N N . GLY A 1 98 ? 5.911 6.213 4.836 1.00 89.31 98 GLY A N 1
ATOM 754 C CA . GLY A 1 98 ? 6.417 5.132 3.981 1.00 89.31 98 GLY A CA 1
ATOM 755 C C . GLY A 1 98 ? 5.586 4.856 2.723 1.00 89.31 98 GLY A C 1
ATOM 756 O O . GLY A 1 98 ? 6.098 4.267 1.774 1.00 89.31 98 GLY A O 1
ATOM 757 N N . PHE A 1 99 ? 4.332 5.313 2.691 1.00 93.19 99 PHE A N 1
ATOM 758 C CA . PHE A 1 99 ? 3.426 5.171 1.548 1.00 93.19 99 PHE A CA 1
ATOM 759 C C . PHE A 1 99 ? 3.050 6.504 0.881 1.00 93.19 99 PHE A C 1
ATOM 761 O O . PHE A 1 99 ? 2.118 6.544 0.081 1.00 93.19 99 PHE A O 1
ATOM 768 N N . ARG A 1 100 ? 3.753 7.607 1.176 1.00 92.56 100 ARG A N 1
ATOM 769 C CA . ARG A 1 100 ? 3.390 8.949 0.670 1.00 92.56 100 ARG A CA 1
ATOM 770 C C . ARG A 1 100 ? 3.372 9.061 -0.860 1.00 92.56 100 ARG A C 1
ATOM 772 O O . ARG A 1 100 ? 2.659 9.895 -1.404 1.00 92.56 100 ARG A O 1
ATOM 779 N N . GLU A 1 101 ? 4.150 8.219 -1.540 1.00 93.94 101 GLU A N 1
ATOM 780 C CA . GLU A 1 101 ? 4.260 8.174 -3.005 1.00 93.94 101 GLU A CA 1
ATOM 781 C C . GLU A 1 101 ? 3.069 7.456 -3.672 1.00 93.94 101 GLU A C 1
ATOM 783 O O . GLU A 1 101 ? 3.030 7.315 -4.895 1.00 93.94 101 GLU A O 1
ATOM 788 N N . LEU A 1 102 ? 2.086 7.007 -2.880 1.00 96.19 102 LEU A N 1
ATOM 789 C CA . LEU A 1 102 ? 0.908 6.258 -3.321 1.00 96.19 102 LEU A CA 1
ATOM 790 C C . LEU A 1 102 ? -0.407 7.034 -3.076 1.00 96.19 102 LEU A C 1
ATOM 792 O O . LEU A 1 102 ? -1.316 6.515 -2.426 1.00 96.19 102 LEU A O 1
ATOM 796 N N . PRO A 1 103 ? -0.572 8.265 -3.600 1.00 95.25 103 PRO A N 1
ATOM 797 C CA . PRO A 1 103 ? -1.773 9.072 -3.359 1.00 95.25 103 PRO A CA 1
ATOM 798 C C . PRO A 1 103 ? -3.057 8.446 -3.932 1.00 95.25 103 PRO A C 1
ATOM 800 O O . PRO A 1 103 ? -4.155 8.788 -3.498 1.00 95.25 103 PRO A O 1
ATOM 803 N N . GLY A 1 104 ? -2.926 7.546 -4.915 1.00 96.44 104 GLY A N 1
ATOM 804 C CA . GLY A 1 104 ? -4.023 6.821 -5.559 1.00 96.44 104 GLY A CA 1
ATOM 805 C C . GLY A 1 104 ? -4.450 5.523 -4.866 1.00 96.44 104 GLY A C 1
ATOM 806 O O . GLY A 1 104 ? -5.374 4.870 -5.357 1.00 96.44 104 GLY A O 1
ATOM 807 N N . LEU A 1 105 ? -3.784 5.127 -3.774 1.00 98.25 105 LEU A N 1
ATOM 808 C CA . LEU A 1 105 ? -3.988 3.819 -3.156 1.00 98.25 105 LEU A CA 1
ATOM 809 C C . LEU A 1 105 ? -5.364 3.720 -2.497 1.00 98.25 105 LEU A C 1
ATOM 811 O O . LEU A 1 105 ? -5.763 4.607 -1.747 1.00 98.25 105 LEU A O 1
ATOM 815 N N . GLN A 1 106 ? -6.063 2.620 -2.762 1.00 98.31 106 GLN A N 1
ATOM 816 C CA . GLN A 1 106 ? -7.402 2.321 -2.249 1.00 98.31 106 GLN A CA 1
ATOM 817 C C . GLN A 1 106 ? -7.386 1.110 -1.320 1.00 98.31 106 GLN A C 1
ATOM 819 O O . GLN A 1 106 ? -8.094 1.112 -0.316 1.00 98.31 106 GLN A O 1
ATOM 824 N N . VAL A 1 107 ? -6.546 0.120 -1.623 1.00 98.44 107 VAL A N 1
ATOM 825 C CA . VAL A 1 107 ? -6.416 -1.112 -0.843 1.00 98.44 107 VAL A CA 1
ATOM 826 C C . VAL A 1 107 ? -4.957 -1.330 -0.468 1.00 98.44 107 VAL A C 1
ATOM 828 O O . VAL A 1 107 ? -4.072 -1.316 -1.332 1.00 98.44 107 VAL A O 1
ATOM 831 N N . LEU A 1 108 ? -4.723 -1.536 0.826 1.00 97.50 108 LEU A N 1
ATOM 832 C CA . LEU A 1 108 ? -3.419 -1.852 1.390 1.00 97.50 108 LEU A CA 1
ATOM 833 C C . LEU A 1 108 ? -3.533 -3.090 2.275 1.00 97.50 108 LEU A C 1
ATOM 835 O O . LEU A 1 108 ? -4.188 -3.058 3.315 1.00 97.50 108 LEU A O 1
ATOM 839 N N . ASP A 1 109 ? -2.848 -4.151 1.872 1.00 97.19 109 ASP A N 1
ATOM 840 C CA . ASP A 1 109 ? -2.751 -5.383 2.645 1.00 97.19 109 ASP A CA 1
ATOM 841 C C . ASP A 1 109 ? -1.383 -5.462 3.342 1.00 97.19 109 ASP A C 1
ATOM 843 O O . ASP A 1 109 ? -0.330 -5.493 2.699 1.00 97.19 109 ASP A O 1
ATOM 847 N N . LEU A 1 110 ? -1.406 -5.453 4.675 1.00 94.56 110 LEU A N 1
ATOM 848 C CA . LEU A 1 110 ? -0.261 -5.646 5.567 1.00 94.56 110 LEU A CA 1
ATOM 849 C C . LEU A 1 110 ? -0.469 -6.871 6.476 1.00 94.56 110 LEU A C 1
ATOM 851 O O . LEU A 1 110 ? 0.159 -6.967 7.540 1.00 94.56 110 LEU A O 1
ATOM 855 N N . SER A 1 111 ? -1.341 -7.793 6.071 1.00 94.62 111 SER A N 1
ATOM 856 C CA . SER A 1 111 ? -1.699 -8.981 6.832 1.00 94.62 111 SER A CA 1
ATOM 857 C C . SER A 1 111 ? -0.547 -9.979 6.955 1.00 94.62 111 SER A C 1
ATOM 859 O O . SER A 1 111 ? 0.418 -9.988 6.187 1.00 94.62 111 SER A O 1
ATOM 861 N N . GLY A 1 112 ? -0.605 -10.840 7.969 1.00 93.81 112 GLY A N 1
ATOM 862 C CA . GLY A 1 112 ? 0.381 -11.907 8.155 1.00 93.81 112 GLY A CA 1
ATOM 863 C C . GLY A 1 112 ? 1.807 -11.398 8.398 1.00 93.81 112 GLY A C 1
ATOM 864 O O . GLY A 1 112 ? 2.774 -12.102 8.105 1.00 93.81 112 GLY A O 1
ATOM 865 N N . ASN A 1 113 ? 1.946 -10.185 8.939 1.00 93.94 113 ASN A N 1
ATOM 866 C CA . ASN A 1 113 ? 3.220 -9.563 9.291 1.00 93.94 113 ASN A CA 1
ATOM 867 C C . ASN A 1 113 ? 3.422 -9.591 10.820 1.00 93.94 113 ASN A C 1
ATOM 869 O O . ASN A 1 113 ? 3.265 -8.566 11.490 1.00 93.94 113 ASN A O 1
ATOM 873 N N . PRO A 1 114 ? 3.780 -10.743 11.421 1.00 91.25 114 PRO A N 1
ATOM 874 C CA . PRO A 1 114 ? 3.727 -10.926 12.874 1.00 91.25 114 PRO A CA 1
ATOM 875 C C . PRO A 1 114 ? 4.743 -10.068 13.638 1.00 91.25 114 PRO A C 1
ATOM 877 O O . PRO A 1 114 ? 4.516 -9.723 14.797 1.00 91.25 114 PRO A O 1
ATOM 880 N N . LYS A 1 115 ? 5.869 -9.710 13.007 1.00 91.75 115 LYS A N 1
ATOM 881 C CA . LYS A 1 115 ? 6.934 -8.905 13.631 1.00 91.75 115 LYS A CA 1
ATOM 882 C C . LYS A 1 115 ? 6.774 -7.404 13.417 1.00 91.75 115 LYS A C 1
ATOM 884 O O . LYS A 1 115 ? 7.554 -6.637 13.984 1.00 91.75 115 LYS A O 1
ATOM 889 N N . LEU A 1 116 ? 5.798 -6.999 12.608 1.00 89.12 116 LEU A N 1
ATOM 890 C CA . LEU A 1 116 ? 5.619 -5.611 12.236 1.00 89.12 116 LEU A CA 1
ATOM 891 C C . LEU A 1 116 ? 5.151 -4.788 13.436 1.00 89.12 116 LEU A C 1
ATOM 893 O O . LEU A 1 116 ? 4.178 -5.124 14.110 1.00 89.12 116 LEU A O 1
ATOM 897 N N . LYS A 1 117 ? 5.853 -3.682 13.668 1.00 84.38 117 LYS A N 1
ATOM 898 C CA . LYS A 1 117 ? 5.546 -2.654 14.655 1.00 84.38 117 LYS A CA 1
ATOM 899 C C . LYS A 1 117 ? 5.618 -1.291 13.980 1.00 84.38 117 LYS A C 1
ATOM 901 O O . LYS A 1 117 ? 6.611 -0.972 13.328 1.00 84.38 117 LYS A O 1
ATOM 906 N N . TRP A 1 118 ? 4.614 -0.454 14.180 1.00 77.31 118 TRP A N 1
ATOM 907 C CA . TRP A 1 118 ? 4.659 0.952 13.776 1.00 77.31 118 TRP A CA 1
ATOM 908 C C . TRP A 1 118 ? 5.100 1.875 14.909 1.00 77.31 118 TRP A C 1
ATOM 910 O O . TRP A 1 118 ? 4.868 1.588 16.083 1.00 77.31 118 TRP A O 1
ATOM 920 N N . ALA A 1 119 ? 5.738 2.984 14.534 1.00 61.84 119 ALA A N 1
ATOM 921 C CA . ALA A 1 119 ? 6.036 4.089 15.444 1.00 61.84 119 ALA A CA 1
ATOM 922 C C . ALA A 1 119 ? 4.798 4.973 15.706 1.00 61.84 119 ALA A C 1
ATOM 924 O O . ALA A 1 119 ? 4.707 5.590 16.765 1.00 61.84 119 ALA A O 1
ATOM 925 N N . GLY A 1 120 ? 3.821 4.949 14.793 1.00 79.31 120 GLY A N 1
ATOM 926 C CA . GLY A 1 120 ? 2.552 5.655 14.902 1.00 79.31 120 GLY A CA 1
ATOM 927 C C . GLY A 1 120 ? 1.781 5.680 13.576 1.00 79.31 120 GLY A C 1
ATOM 928 O O . GLY A 1 120 ? 2.154 5.035 12.589 1.00 79.31 120 GLY A O 1
ATOM 929 N N . ALA A 1 121 ? 0.659 6.402 13.561 1.00 84.94 121 ALA A N 1
ATOM 930 C CA . ALA A 1 121 ? -0.245 6.479 12.411 1.00 84.94 121 ALA A CA 1
ATOM 931 C C . ALA A 1 121 ? 0.328 7.276 11.220 1.00 84.94 121 ALA A C 1
ATOM 933 O O . ALA A 1 121 ? -0.188 7.179 10.107 1.00 84.94 121 ALA A O 1
ATOM 934 N N . GLU A 1 122 ? 1.421 8.015 11.420 1.00 89.19 122 GLU A N 1
ATOM 935 C CA . GLU A 1 122 ? 2.117 8.794 10.394 1.00 89.19 122 GLU A CA 1
ATOM 936 C C . GLU A 1 122 ? 2.660 7.943 9.238 1.00 89.19 122 GLU A C 1
ATOM 938 O O . GLU A 1 122 ? 2.889 8.460 8.143 1.00 89.19 122 GLU A O 1
ATOM 943 N N . VAL A 1 123 ? 2.816 6.631 9.443 1.00 89.12 123 VAL A N 1
ATOM 944 C CA . VAL A 1 123 ? 3.125 5.657 8.384 1.00 89.12 123 VAL A CA 1
ATOM 945 C C . VAL A 1 123 ? 2.111 5.735 7.235 1.00 89.12 123 VAL A C 1
ATOM 947 O O . VAL A 1 123 ? 2.492 5.636 6.070 1.00 89.12 123 VAL A O 1
ATOM 950 N N . PHE A 1 124 ? 0.836 5.969 7.556 1.00 90.88 124 PHE A N 1
ATOM 951 C CA . PHE A 1 124 ? -0.276 6.029 6.602 1.00 90.88 124 PHE A CA 1
ATOM 952 C C . PHE A 1 124 ? -0.515 7.437 6.041 1.00 90.88 124 PHE A C 1
ATOM 954 O O . PHE A 1 124 ? -1.451 7.666 5.278 1.00 90.88 124 PHE A O 1
ATOM 961 N N . SER A 1 125 ? 0.321 8.409 6.407 1.00 90.88 125 SER A N 1
ATOM 962 C CA . SER A 1 125 ? 0.191 9.775 5.914 1.00 90.88 125 SER A CA 1
ATOM 963 C C . SER A 1 125 ? 0.408 9.844 4.397 1.00 90.88 125 SER A C 1
ATOM 965 O O . SER A 1 125 ? 1.381 9.303 3.872 1.00 90.88 125 SER A O 1
ATOM 967 N N . GLY A 1 126 ? -0.501 10.529 3.699 1.00 89.12 126 GLY A N 1
ATOM 968 C CA . GLY A 1 126 ? -0.541 10.605 2.233 1.00 89.12 126 GLY A CA 1
ATOM 969 C C . GLY A 1 126 ? -1.554 9.654 1.585 1.00 89.12 126 GLY A C 1
ATOM 970 O O . GLY A 1 126 ? -1.915 9.855 0.428 1.00 89.12 126 GLY A O 1
ATOM 971 N N . LEU A 1 127 ? -2.096 8.688 2.335 1.00 94.31 127 LEU A N 1
ATOM 972 C CA . LEU A 1 127 ? -3.087 7.721 1.853 1.00 94.31 127 LEU A CA 1
ATOM 973 C C . LEU A 1 127 ? -4.526 8.262 1.933 1.00 94.31 127 LEU A C 1
ATOM 975 O O . LEU A 1 127 ? -5.417 7.673 2.543 1.00 94.31 127 LEU A O 1
ATOM 979 N N . GLY A 1 128 ? -4.760 9.411 1.295 1.00 93.81 128 GLY A N 1
ATOM 980 C CA . GLY A 1 128 ? -6.043 10.120 1.352 1.00 93.81 128 GLY A CA 1
ATOM 981 C C . GLY A 1 128 ? -7.222 9.378 0.712 1.00 93.81 128 GLY A C 1
ATOM 982 O O . GLY A 1 128 ? -8.368 9.678 1.041 1.00 93.81 128 GLY A O 1
ATOM 983 N N . LEU A 1 129 ? -6.951 8.422 -0.182 1.00 96.69 129 LEU A N 1
ATOM 984 C CA . LEU A 1 129 ? -7.956 7.641 -0.912 1.00 96.69 129 LEU A CA 1
ATOM 985 C C . LEU A 1 129 ? -8.090 6.194 -0.426 1.00 96.69 129 LEU A C 1
ATOM 987 O O . LEU A 1 129 ? -8.875 5.447 -1.011 1.00 96.69 129 LEU A O 1
ATOM 991 N N . LEU A 1 130 ? -7.367 5.801 0.629 1.00 97.25 130 LEU A N 1
ATOM 992 C CA . LEU A 1 130 ? -7.396 4.428 1.124 1.00 97.25 130 LEU A CA 1
ATOM 993 C C . LEU A 1 130 ? -8.762 4.111 1.732 1.00 97.25 130 LEU A C 1
ATOM 995 O O . LEU A 1 130 ? -9.239 4.832 2.608 1.00 97.25 130 LEU A O 1
ATOM 999 N N . GLN A 1 131 ? -9.371 3.027 1.266 1.00 96.00 131 GLN A N 1
ATOM 1000 C CA . GLN A 1 131 ? -10.702 2.560 1.653 1.00 96.00 131 GLN A CA 1
ATOM 1001 C C . GLN A 1 131 ?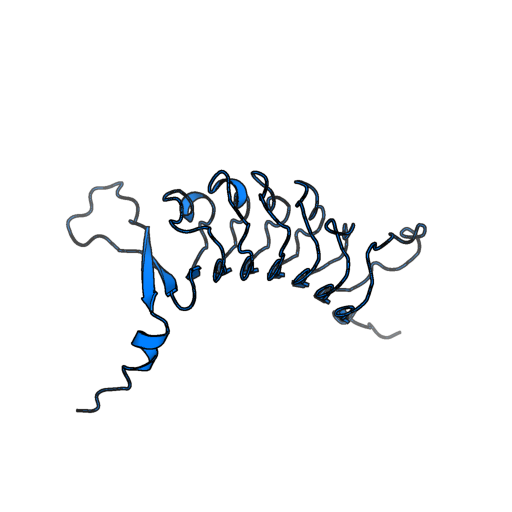 -10.620 1.285 2.488 1.00 96.00 131 GLN A C 1
ATOM 1003 O O . GLN A 1 131 ? -11.407 1.124 3.424 1.00 96.00 131 GLN A O 1
ATOM 1008 N N . GLU A 1 132 ? -9.655 0.419 2.187 1.00 96.06 132 GLU A N 1
ATOM 1009 C CA . GLU A 1 132 ? -9.496 -0.883 2.826 1.00 96.06 132 GLU A CA 1
ATOM 1010 C C . GLU A 1 132 ? -8.061 -1.051 3.321 1.00 96.06 132 GLU A C 1
ATOM 1012 O O . GLU A 1 132 ? -7.093 -0.843 2.581 1.00 96.06 132 GLU A O 1
ATOM 1017 N N . LEU A 1 133 ? -7.938 -1.411 4.597 1.00 94.81 133 LEU A N 1
ATOM 1018 C CA . LEU A 1 133 ? -6.666 -1.682 5.250 1.00 94.81 133 LEU A CA 1
ATOM 1019 C C . LEU A 1 133 ? -6.732 -3.033 5.959 1.00 94.81 133 LEU A C 1
ATOM 1021 O O . LEU A 1 133 ? -7.503 -3.199 6.903 1.00 94.81 133 LEU A O 1
ATOM 1025 N N . ASP A 1 134 ? -5.896 -3.977 5.548 1.00 94.12 134 ASP A N 1
ATOM 1026 C CA . ASP A 1 134 ? -5.795 -5.268 6.222 1.00 94.12 134 ASP A CA 1
ATOM 1027 C C . ASP A 1 134 ? -4.567 -5.316 7.140 1.00 94.12 134 ASP A C 1
ATOM 1029 O O . ASP A 1 134 ? -3.428 -5.170 6.697 1.00 94.12 134 ASP A O 1
ATOM 1033 N N . LEU A 1 135 ? -4.811 -5.492 8.439 1.00 91.81 135 LEU A N 1
ATOM 1034 C CA . LEU A 1 135 ? -3.807 -5.668 9.492 1.00 91.81 135 LEU A CA 1
ATOM 1035 C C . LEU A 1 135 ? -3.969 -7.027 10.197 1.00 91.81 135 LEU A C 1
ATOM 1037 O O . LEU A 1 135 ? -3.419 -7.229 11.287 1.00 91.81 135 LEU A O 1
ATOM 1041 N N . SER A 1 136 ? -4.741 -7.951 9.623 1.00 91.06 136 SER A N 1
ATOM 1042 C CA . SER A 1 136 ? -4.987 -9.278 10.187 1.00 91.06 136 SER A CA 1
ATOM 1043 C C . SER A 1 136 ? -3.682 -10.053 10.381 1.00 91.06 136 SER A C 1
ATOM 1045 O O . SER A 1 136 ? -2.730 -9.949 9.610 1.00 91.06 136 SER A O 1
ATOM 1047 N N . GLY A 1 137 ? -3.567 -10.790 11.486 1.00 87.81 137 GLY A N 1
ATOM 1048 C CA . GLY A 1 137 ? -2.331 -11.519 11.809 1.00 87.81 137 GLY A CA 1
ATOM 1049 C C . GLY A 1 137 ? -1.073 -10.648 12.005 1.00 87.81 137 GLY A C 1
ATOM 1050 O O . GLY A 1 137 ? 0.039 -11.181 11.999 1.00 87.81 137 GLY A O 1
ATOM 1051 N N . SER A 1 138 ? -1.220 -9.328 12.179 1.00 85.06 138 SER A N 1
ATOM 1052 C CA . SER A 1 138 ? -0.140 -8.427 12.601 1.00 85.06 138 SER A CA 1
ATOM 1053 C C . SER A 1 138 ? -0.224 -8.115 14.099 1.00 85.06 138 SER A C 1
ATOM 1055 O O . SER A 1 138 ? -1.282 -8.213 14.721 1.00 85.06 138 SER A O 1
ATOM 1057 N N . SER A 1 139 ? 0.894 -7.688 14.687 1.00 79.50 139 SER A N 1
ATOM 1058 C CA . SER A 1 139 ? 0.964 -7.291 16.103 1.00 79.50 139 SER A CA 1
ATOM 1059 C C . SER A 1 139 ? 0.559 -5.822 16.339 1.00 79.50 139 SER A C 1
ATOM 1061 O O . SER A 1 139 ? 0.963 -5.223 17.333 1.00 79.50 139 SER A O 1
ATOM 1063 N N . LEU A 1 140 ? -0.203 -5.212 15.422 1.00 73.12 140 LEU A N 1
ATOM 1064 C CA . LEU A 1 140 ? -0.494 -3.768 15.396 1.00 73.12 140 LEU A CA 1
ATOM 1065 C C . LEU A 1 140 ? -1.739 -3.361 16.207 1.00 73.12 140 LEU A C 1
ATOM 1067 O O . LEU A 1 140 ? -2.323 -2.305 15.973 1.00 73.12 140 LEU 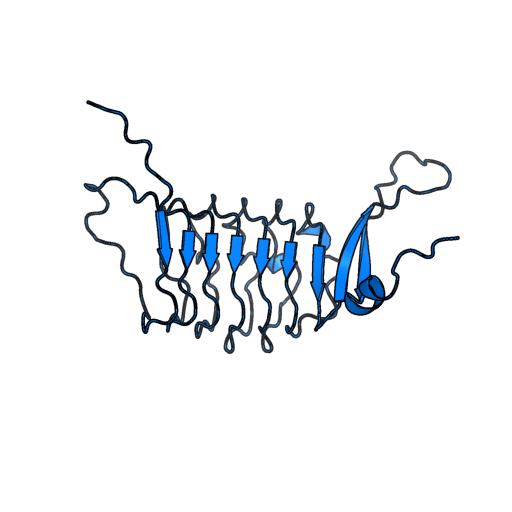A O 1
ATOM 1071 N N . VAL A 1 141 ? -2.136 -4.184 17.177 1.00 70.81 141 VAL A N 1
ATOM 1072 C CA . VAL A 1 141 ? -3.270 -3.932 18.076 1.00 70.81 141 VAL A CA 1
ATOM 1073 C C . VAL A 1 141 ? -2.742 -3.489 19.445 1.00 70.81 141 VAL A C 1
ATOM 1075 O O . VAL A 1 141 ? -1.865 -4.167 19.984 1.00 70.81 141 VAL A O 1
ATOM 1078 N N . PRO A 1 142 ? -3.269 -2.402 20.045 1.00 71.75 142 PRO A N 1
ATOM 1079 C CA . PRO A 1 142 ? -4.401 -1.577 19.597 1.00 71.75 142 PRO A CA 1
ATOM 1080 C C . PRO A 1 142 ? -4.053 -0.584 18.473 1.00 71.75 142 PRO A C 1
ATOM 1082 O O . PRO A 1 142 ? -2.921 -0.113 18.370 1.00 71.75 142 PRO A O 1
ATOM 1085 N N . LEU A 1 143 ? -5.054 -0.234 17.653 1.00 77.75 143 LEU A N 1
ATOM 1086 C CA . LEU A 1 143 ? -4.916 0.805 16.626 1.00 77.75 143 LEU A CA 1
ATOM 1087 C C . LEU A 1 143 ? -4.788 2.199 17.280 1.00 77.75 143 LEU A C 1
ATOM 1089 O O . LEU A 1 143 ? -5.552 2.495 18.201 1.00 77.75 143 LEU A O 1
ATOM 1093 N N . PRO A 1 144 ? -3.892 3.083 16.804 1.00 74.88 144 PRO A N 1
ATOM 1094 C CA . PRO A 1 144 ? -3.793 4.458 17.276 1.00 74.88 144 PRO A CA 1
ATOM 1095 C C . PRO A 1 144 ? -5.098 5.225 17.041 1.00 74.88 144 PRO A C 1
ATOM 1097 O O . PRO A 1 144 ? -5.656 5.170 15.946 1.00 74.88 144 PRO A O 1
ATOM 1100 N N . GLU A 1 145 ? -5.536 6.030 18.013 1.00 72.44 145 GLU A N 1
ATOM 1101 C CA . GLU A 1 145 ? -6.726 6.893 17.868 1.00 72.44 145 GLU A CA 1
ATOM 1102 C C . GLU A 1 145 ? -6.613 7.840 16.660 1.00 72.44 145 GLU A C 1
ATOM 1104 O O . GLU A 1 145 ? -7.586 8.102 15.953 1.00 72.44 145 GLU A O 1
ATOM 1109 N N . MET A 1 146 ? -5.388 8.285 16.365 1.00 81.12 146 MET A N 1
ATOM 1110 C CA . MET A 1 146 ? -5.082 9.193 15.259 1.00 81.12 146 MET A CA 1
ATOM 1111 C C . MET A 1 146 ? -5.047 8.513 13.880 1.00 81.12 146 MET A C 1
ATOM 1113 O O . MET A 1 146 ? -4.814 9.188 12.880 1.00 81.12 146 MET A O 1
ATOM 1117 N N . LEU A 1 147 ? -5.301 7.203 13.780 1.00 83.56 147 LEU A N 1
ATOM 1118 C CA . LEU A 1 147 ? -5.282 6.478 12.504 1.00 83.56 147 LEU A CA 1
ATOM 1119 C C . LEU A 1 147 ? -6.256 7.078 11.479 1.00 83.56 147 LEU A C 1
ATOM 1121 O O . LEU A 1 147 ? -5.894 7.307 10.325 1.00 83.56 147 LEU A O 1
ATOM 1125 N N . LEU A 1 148 ? -7.473 7.411 11.917 1.00 84.06 148 LEU A N 1
ATOM 1126 C CA . LEU A 1 148 ? -8.510 7.988 11.053 1.00 84.06 148 LEU A CA 1
ATOM 1127 C C . LEU A 1 148 ? -8.175 9.404 10.562 1.00 84.06 148 LEU A C 1
ATOM 1129 O O . LEU A 1 148 ? -8.717 9.832 9.545 1.00 84.06 148 LEU A O 1
ATOM 1133 N N . HIS A 1 149 ? -7.277 10.126 11.242 1.00 86.50 149 HIS A N 1
ATOM 1134 C CA . HIS A 1 149 ? -6.816 11.441 10.783 1.00 86.50 149 HIS A CA 1
ATOM 1135 C C . HIS A 1 149 ? -5.926 11.333 9.541 1.00 86.50 149 HIS A C 1
ATOM 1137 O O . HIS A 1 149 ? -5.940 12.229 8.700 1.00 86.50 149 HIS A O 1
ATOM 1143 N N . HIS A 1 150 ? -5.173 10.238 9.414 1.00 88.44 150 HIS A N 1
ATOM 1144 C CA . HIS A 1 150 ? -4.327 9.976 8.249 1.00 88.44 150 HIS A CA 1
ATOM 1145 C C . HIS A 1 150 ? -5.065 9.240 7.126 1.00 88.44 150 HIS A C 1
ATOM 1147 O O . HIS A 1 150 ? -4.623 9.292 5.981 1.00 88.44 150 HIS A O 1
ATOM 1153 N N . LEU A 1 151 ? -6.199 8.605 7.439 1.00 91.44 151 LEU A N 1
ATOM 1154 C CA . LEU A 1 151 ? -6.987 7.787 6.518 1.00 91.44 151 LEU A CA 1
ATOM 1155 C C . LEU A 1 151 ? -8.434 8.312 6.394 1.00 91.44 151 LEU A C 1
ATOM 1157 O O . LEU A 1 151 ? -9.385 7.656 6.830 1.00 91.44 151 LEU A O 1
ATOM 1161 N N . PRO A 1 152 ? -8.641 9.501 5.796 1.00 90.31 152 PRO A N 1
ATOM 1162 C CA . PRO A 1 152 ? -9.940 10.171 5.780 1.00 90.31 152 PRO A CA 1
ATOM 1163 C C . PRO A 1 152 ? -10.991 9.481 4.900 1.00 90.31 152 PRO A C 1
ATOM 1165 O O . PRO A 1 152 ? -12.173 9.798 5.039 1.00 90.31 152 PRO A O 1
ATOM 1168 N N . ALA A 1 153 ? -10.598 8.561 4.013 1.00 92.62 153 ALA A N 1
ATOM 1169 C CA . ALA A 1 153 ? -11.487 7.795 3.134 1.00 92.62 153 ALA A CA 1
ATOM 1170 C C . ALA A 1 153 ? -11.722 6.348 3.605 1.00 92.62 153 ALA A C 1
ATOM 1172 O O . ALA A 1 153 ? -12.484 5.627 2.963 1.00 92.62 153 ALA A O 1
ATOM 1173 N N . LEU A 1 154 ? -11.126 5.942 4.734 1.00 92.69 154 LEU A N 1
ATOM 1174 C CA . LEU A 1 154 ? -11.159 4.557 5.202 1.00 92.69 154 LEU A CA 1
ATOM 1175 C C . LEU A 1 154 ? -12.591 4.100 5.454 1.00 92.69 154 LEU A C 1
ATOM 1177 O O . LEU A 1 154 ? -13.366 4.806 6.102 1.00 92.69 154 LEU A O 1
ATOM 1181 N N . GLN A 1 155 ? -12.935 2.922 4.952 1.00 91.31 155 GLN A N 1
ATOM 1182 C CA . GLN A 1 155 ? -14.257 2.319 5.096 1.00 91.31 155 GLN A CA 1
ATOM 1183 C C . GLN A 1 155 ? -14.189 1.054 5.941 1.00 91.31 155 GLN A C 1
ATOM 1185 O O . GLN A 1 155 ? -15.052 0.847 6.798 1.00 91.31 155 GLN A O 1
ATOM 1190 N N . SER A 1 156 ? -13.151 0.243 5.737 1.00 91.50 156 SER A N 1
ATOM 1191 C CA . SER A 1 156 ? -12.955 -1.009 6.453 1.00 91.50 156 SER A CA 1
ATOM 1192 C C . SER A 1 156 ? -11.505 -1.196 6.897 1.00 91.50 156 SER A C 1
ATOM 1194 O O . SER A 1 156 ? -10.561 -0.784 6.219 1.00 91.50 156 SER A O 1
ATOM 1196 N N . VAL A 1 157 ? -11.347 -1.804 8.070 1.00 91.75 157 VAL A N 1
ATOM 1197 C CA . VAL A 1 157 ? -10.070 -2.263 8.609 1.00 91.75 157 VAL A CA 1
ATOM 1198 C C . VAL A 1 157 ? -10.253 -3.679 9.127 1.00 91.75 157 VAL A C 1
ATOM 1200 O O . VAL A 1 157 ? -11.110 -3.905 9.980 1.00 91.75 157 VAL A O 1
ATOM 1203 N N . SER A 1 158 ? -9.448 -4.616 8.647 1.00 90.94 158 SER A N 1
ATOM 1204 C CA . SER A 1 158 ? -9.391 -5.972 9.198 1.00 90.94 158 SER A CA 1
ATOM 1205 C C . SER A 1 158 ? -8.296 -6.039 10.258 1.00 90.94 158 SER A C 1
ATOM 1207 O O . SER A 1 158 ? -7.180 -5.565 10.045 1.00 90.94 158 SER A O 1
ATOM 1209 N N . VAL A 1 159 ? -8.616 -6.589 11.427 1.00 85.75 159 VAL A N 1
ATOM 1210 C CA . VAL A 1 159 ? -7.740 -6.655 12.599 1.00 85.75 159 VAL A CA 1
ATOM 1211 C C . VAL A 1 159 ? -7.840 -8.055 13.215 1.00 85.75 159 VAL A C 1
ATOM 1213 O O . VAL A 1 159 ? -8.922 -8.617 13.320 1.00 85.75 159 VAL A O 1
ATOM 1216 N N . GLY A 1 160 ? -6.727 -8.642 13.662 1.00 80.62 160 GLY A N 1
ATOM 1217 C CA . GLY A 1 160 ? -6.760 -9.980 14.276 1.00 80.62 160 GLY A CA 1
ATOM 1218 C C . GLY A 1 160 ? -7.146 -11.092 13.289 1.00 80.62 160 GLY A C 1
ATOM 1219 O O . GLY A 1 160 ? -6.932 -10.934 12.095 1.00 80.62 160 GLY A O 1
ATOM 1220 N N . GLN A 1 161 ? -7.629 -12.237 13.783 1.00 73.31 161 GLN A N 1
ATOM 1221 C CA . GLN A 1 161 ? -7.985 -13.383 12.928 1.00 73.31 161 GLN A CA 1
ATOM 1222 C C . GLN A 1 161 ? -9.382 -13.264 12.299 1.00 73.31 161 GLN A C 1
ATOM 1224 O O . GLN A 1 161 ? -9.557 -13.757 11.195 1.00 73.31 161 GLN A O 1
ATOM 1229 N N . ASP A 1 162 ? -10.319 -12.551 12.936 1.00 75.94 162 ASP A N 1
ATOM 1230 C CA . ASP A 1 162 ? -11.729 -12.492 12.508 1.00 75.94 162 ASP A CA 1
ATOM 1231 C C . ASP A 1 162 ? -12.431 -11.174 12.904 1.00 75.94 162 ASP A C 1
ATOM 1233 O O . ASP A 1 162 ? -13.651 -11.109 13.016 1.00 75.94 162 ASP A O 1
ATOM 1237 N N . VAL A 1 163 ? -11.695 -10.082 13.148 1.00 83.62 163 VAL A N 1
ATOM 1238 C CA . VAL A 1 163 ? -12.316 -8.803 13.537 1.00 83.62 163 VAL A CA 1
ATOM 1239 C C . VAL A 1 163 ? -12.309 -7.839 12.360 1.00 83.62 163 VAL A C 1
ATOM 1241 O O . VAL A 1 163 ? -11.25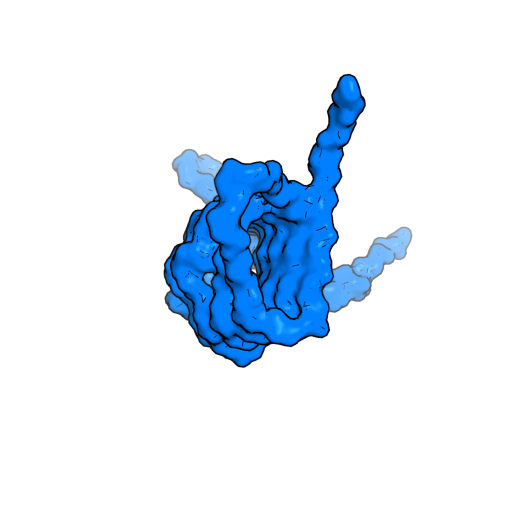7 -7.394 11.908 1.00 83.62 163 VAL A O 1
ATOM 1244 N N . GLN A 1 164 ? -13.495 -7.457 11.887 1.00 86.19 164 GLN A N 1
ATOM 1245 C CA . GLN A 1 164 ? -13.639 -6.407 10.883 1.00 86.19 164 GLN A CA 1
ATOM 1246 C C . GLN A 1 164 ? -14.206 -5.143 11.526 1.00 86.19 164 GLN A C 1
ATOM 1248 O O . GLN A 1 164 ? -15.312 -5.124 12.066 1.00 86.19 164 GLN A O 1
ATOM 1253 N N . CYS A 1 165 ? -13.452 -4.056 11.429 1.00 86.19 165 CYS A N 1
ATOM 1254 C CA . CYS A 1 165 ? -13.849 -2.727 11.851 1.00 86.19 165 CYS A CA 1
ATOM 1255 C C . CYS A 1 165 ? -14.348 -1.927 10.652 1.00 86.19 165 CYS A C 1
ATOM 1257 O O . CYS A 1 165 ? -13.627 -1.738 9.677 1.00 86.19 165 CYS A O 1
ATOM 1259 N N . ARG A 1 166 ? -15.575 -1.415 10.721 1.00 85.75 166 ARG A N 1
ATOM 1260 C CA . ARG A 1 166 ? -16.139 -0.529 9.698 1.00 85.75 166 ARG A CA 1
ATOM 1261 C C . ARG A 1 166 ? -16.266 0.886 10.224 1.00 85.75 166 ARG A C 1
ATOM 1263 O O . ARG A 1 166 ? -16.593 1.107 11.393 1.00 85.75 166 ARG A O 1
ATOM 1270 N N . ARG A 1 167 ? -16.023 1.859 9.353 1.00 83.06 167 ARG A N 1
ATOM 1271 C CA . ARG A 1 167 ? -16.240 3.266 9.678 1.00 83.06 167 ARG A CA 1
ATOM 1272 C C . ARG A 1 167 ? -17.732 3.545 9.800 1.00 83.06 167 ARG A C 1
ATOM 1274 O O . ARG A 1 167 ? -18.493 3.312 8.866 1.00 83.06 167 ARG A O 1
ATOM 1281 N N . LEU A 1 168 ? -18.128 4.126 10.928 1.00 76.88 168 LEU A N 1
ATOM 1282 C CA . LEU A 1 168 ? -19.462 4.675 11.130 1.00 76.88 168 LEU A CA 1
ATOM 1283 C C . LEU A 1 168 ? -19.368 6.183 11.352 1.00 76.88 168 LEU A C 1
ATOM 1285 O O . LEU A 1 168 ? -18.587 6.673 12.172 1.00 76.88 168 LEU A O 1
ATOM 1289 N N . VAL A 1 169 ? -20.202 6.919 10.626 1.00 73.19 169 VAL A N 1
ATOM 1290 C CA . VAL A 1 169 ? -20.423 8.346 10.851 1.00 73.19 169 VAL A CA 1
ATOM 1291 C C . VAL A 1 169 ? -21.676 8.460 11.708 1.00 73.19 169 VAL A C 1
ATOM 1293 O O . VAL A 1 169 ? -22.777 8.204 11.228 1.00 73.19 169 VAL A O 1
ATOM 1296 N N . ARG A 1 170 ? -21.524 8.788 12.996 1.00 63.53 170 ARG A N 1
ATOM 1297 C CA . ARG A 1 170 ? -22.684 9.069 13.849 1.00 63.53 170 ARG A CA 1
ATOM 1298 C C . ARG A 1 170 ? -23.082 10.527 13.646 1.00 63.53 170 ARG A C 1
ATOM 1300 O O . ARG A 1 170 ? -22.375 11.429 14.098 1.00 63.53 170 ARG A O 1
ATOM 1307 N N . GLU A 1 171 ? -24.213 10.759 12.986 1.00 52.44 171 GLU A N 1
ATOM 1308 C CA . GLU A 1 171 ? -24.888 12.053 13.071 1.00 52.44 171 GLU A CA 1
ATOM 1309 C C . GLU A 1 171 ? -25.393 12.219 14.507 1.00 52.44 171 GLU A C 1
ATOM 1311 O O . GLU A 1 171 ? -26.101 11.362 15.037 1.00 52.44 171 GLU A O 1
ATOM 1316 N N . GLY A 1 172 ? -24.959 13.279 15.187 1.00 49.81 172 GLY A N 1
ATOM 1317 C CA . GLY A 1 172 ? -25.393 13.543 16.552 1.00 49.81 172 GLY A CA 1
ATOM 1318 C C . GLY A 1 172 ? -26.906 13.744 16.596 1.00 49.81 172 GLY A C 1
ATOM 1319 O O . GLY A 1 172 ? -27.416 14.725 16.056 1.00 49.81 172 GLY A O 1
ATOM 1320 N N . ALA A 1 173 ? -27.621 12.844 17.271 1.00 49.78 173 ALA A N 1
ATOM 1321 C CA . ALA A 1 173 ? -28.907 13.189 17.852 1.00 49.78 173 ALA A CA 1
ATOM 1322 C C . ALA A 1 173 ? -28.646 14.215 18.969 1.00 49.78 173 ALA A C 1
ATOM 1324 O O . ALA A 1 173 ? -27.690 14.065 19.727 1.00 49.78 173 ALA A O 1
ATOM 1325 N N . TYR A 1 174 ? -29.518 15.216 19.056 1.00 43.53 174 TYR A N 1
ATOM 1326 C CA . TYR A 1 174 ? -29.566 16.319 20.025 1.00 43.53 174 TYR A CA 1
ATOM 1327 C C . TYR A 1 174 ? -28.858 17.620 19.613 1.00 43.53 174 TYR A C 1
ATOM 1329 O O . TYR A 1 174 ? -27.645 17.702 19.464 1.00 43.53 174 TYR A O 1
ATOM 1337 N N . HIS A 1 175 ? -29.716 18.635 19.436 1.00 45.47 175 HIS A N 1
ATOM 1338 C CA . HIS A 1 175 ? -29.478 20.072 19.299 1.00 45.47 175 HIS A CA 1
ATOM 1339 C C . HIS A 1 175 ? -28.168 20.481 18.616 1.00 45.47 175 HIS A C 1
ATOM 1341 O O . HIS A 1 175 ? -27.126 20.623 19.248 1.00 45.47 175 HIS A O 1
ATOM 1347 N N . ARG A 1 176 ? -28.265 20.759 17.307 1.00 47.34 176 ARG A N 1
ATOM 1348 C CA . ARG A 1 176 ? -27.205 21.388 16.509 1.00 47.34 176 ARG A CA 1
ATOM 1349 C C . ARG A 1 176 ? -26.708 22.661 17.203 1.00 47.34 176 ARG A C 1
ATOM 1351 O O . ARG A 1 176 ? -27.336 23.711 17.088 1.00 47.34 176 ARG A O 1
ATOM 1358 N N . GLN A 1 177 ? -25.560 22.578 17.868 1.00 50.22 177 GLN A N 1
ATOM 1359 C CA . GLN A 1 177 ? -24.715 23.748 18.042 1.00 50.22 177 GLN A CA 1
ATOM 1360 C C . GLN A 1 177 ? -23.986 24.004 16.713 1.00 50.22 177 GLN A C 1
ATOM 1362 O O . GLN A 1 177 ? -23.452 23.054 16.126 1.00 50.22 177 GLN A O 1
ATOM 1367 N N . PRO A 1 178 ? -23.971 25.246 16.201 1.00 41.41 178 PRO A N 1
ATOM 1368 C CA . PRO A 1 178 ? -23.189 25.588 15.018 1.00 41.41 178 PRO A CA 1
ATOM 1369 C C . PRO A 1 178 ? -21.707 25.290 15.298 1.00 41.41 178 PRO A C 1
ATOM 1371 O O . PRO A 1 178 ? -21.122 25.902 16.185 1.00 41.41 178 PRO A O 1
ATOM 1374 N N . GLY A 1 179 ? -21.114 24.325 14.584 1.00 53.06 179 GLY A N 1
ATOM 1375 C CA . GLY A 1 179 ? -19.687 23.979 14.699 1.00 53.06 179 GLY A CA 1
ATOM 1376 C C . GLY A 1 179 ? -19.350 22.552 15.153 1.00 53.06 179 GLY A C 1
ATOM 1377 O O . GLY A 1 179 ? -18.172 22.207 15.179 1.00 53.06 179 GLY A O 1
ATOM 1378 N N . SER A 1 180 ? -20.327 21.694 15.474 1.00 51.50 180 SER A N 1
ATOM 1379 C CA . SER A 1 180 ? -20.033 20.288 15.800 1.00 51.50 180 SER A CA 1
ATOM 1380 C C . SER A 1 180 ? -19.663 19.490 14.543 1.00 51.50 180 SER A C 1
ATOM 1382 O O . SER A 1 180 ? -20.525 19.213 13.709 1.00 51.50 180 SER A O 1
ATOM 1384 N N . SER A 1 181 ? -18.400 19.073 14.420 1.00 54.78 181 SER A N 1
ATOM 1385 C CA . SER A 1 181 ? -17.969 18.099 13.412 1.00 54.78 181 SER A CA 1
ATOM 1386 C C . SER A 1 181 ? -18.596 16.719 13.682 1.00 54.78 181 SER A C 1
ATOM 1388 O O . SER A 1 181 ? -18.858 16.372 14.840 1.00 54.78 181 SER A O 1
ATOM 1390 N N . PRO A 1 182 ? -18.885 15.920 12.637 1.00 59.75 182 PRO A N 1
ATOM 1391 C CA . PRO A 1 182 ? -19.407 14.570 12.821 1.00 59.75 182 PRO A CA 1
ATOM 1392 C C . PRO A 1 182 ? -18.388 13.704 13.574 1.00 59.75 182 PRO A C 1
ATOM 1394 O O . PRO A 1 182 ? -17.209 13.672 13.221 1.00 59.75 182 PRO A O 1
ATOM 1397 N N . LYS A 1 183 ? -18.839 12.976 14.605 1.00 68.19 183 LYS A N 1
ATOM 1398 C CA . LYS A 1 183 ? -17.989 12.012 15.317 1.00 68.19 183 LYS A CA 1
ATOM 1399 C C . LYS A 1 183 ? -17.851 10.752 14.463 1.00 68.19 183 LYS A C 1
ATOM 1401 O O . LYS A 1 183 ? -18.819 10.014 14.271 1.00 68.19 183 LYS A O 1
ATOM 1406 N N . VAL A 1 184 ? -16.646 10.519 13.951 1.00 74.12 184 VAL A N 1
ATOM 1407 C CA . VAL A 1 184 ? -16.289 9.311 13.199 1.00 74.12 184 VAL A CA 1
ATOM 1408 C C . VAL A 1 184 ? -15.683 8.300 14.164 1.00 74.12 184 VAL A C 1
ATOM 1410 O O . VAL A 1 184 ? -14.752 8.629 14.892 1.00 74.12 184 VAL A O 1
ATOM 1413 N N . VAL A 1 185 ? -16.209 7.077 14.169 1.00 78.69 185 VAL A N 1
ATOM 1414 C CA . VAL A 1 185 ? -15.699 5.974 14.995 1.00 78.69 185 VAL A CA 1
ATOM 1415 C C . VAL A 1 185 ? -15.594 4.695 14.169 1.00 78.69 185 VAL A C 1
ATOM 1417 O O . VAL A 1 185 ? -16.361 4.493 13.224 1.00 78.69 185 VAL A O 1
ATOM 1420 N N . LEU A 1 186 ? -14.651 3.824 14.528 1.00 80.38 186 LEU A N 1
ATOM 1421 C CA . LEU A 1 186 ? -14.588 2.459 14.011 1.00 80.38 186 LEU A CA 1
ATOM 1422 C C . LEU A 1 186 ? -15.469 1.560 14.877 1.00 80.38 186 LEU A C 1
ATOM 1424 O O . LEU A 1 186 ? -15.348 1.555 16.101 1.00 80.38 186 LEU A O 1
ATOM 1428 N N . HIS A 1 187 ? -16.363 0.812 14.242 1.00 83.81 187 HIS A N 1
ATOM 1429 C CA . HIS A 1 187 ? -17.159 -0.217 14.894 1.00 83.81 187 HIS A CA 1
ATOM 1430 C C . HIS A 1 187 ? -16.672 -1.583 14.438 1.00 83.81 187 HIS A C 1
ATOM 1432 O O . HIS A 1 187 ? -16.737 -1.891 13.250 1.00 83.81 187 HIS A O 1
ATOM 1438 N N . CYS A 1 188 ? -16.162 -2.365 15.382 1.00 83.12 188 CYS A N 1
ATOM 1439 C CA . CYS A 1 188 ? -15.582 -3.674 15.130 1.00 83.12 188 CYS A CA 1
ATOM 1440 C C . CYS A 1 188 ? -16.577 -4.767 15.506 1.00 83.12 188 CYS A C 1
ATOM 1442 O O . CYS A 1 188 ? -17.137 -4.730 16.601 1.00 83.12 188 CYS A O 1
ATOM 1444 N N . GLY A 1 189 ? -16.785 -5.710 14.593 1.00 81.88 189 GLY A N 1
ATOM 1445 C CA . GLY A 1 189 ? -17.569 -6.918 14.813 1.00 81.88 189 GLY A CA 1
ATOM 1446 C C . GLY A 1 189 ? -16.754 -8.151 14.448 1.00 81.88 189 GLY A C 1
ATOM 1447 O O . GLY A 1 189 ? -15.857 -8.076 13.602 1.00 81.88 189 GLY A O 1
ATOM 1448 N N . ASP A 1 190 ? -17.068 -9.266 15.097 1.00 79.25 190 ASP A N 1
ATOM 1449 C CA . ASP A 1 190 ? -16.547 -10.574 14.718 1.00 79.25 190 ASP A CA 1
ATOM 1450 C C . ASP A 1 190 ? -17.229 -11.023 13.412 1.00 79.25 190 ASP A C 1
ATOM 1452 O O . ASP A 1 190 ? -18.461 -10.958 13.257 1.00 79.25 190 ASP A O 1
ATOM 1456 N N . THR A 1 191 ? -16.424 -11.424 12.433 1.00 68.44 191 THR A N 1
ATOM 1457 C CA . THR A 1 191 ? -16.898 -11.898 11.131 1.00 68.44 191 THR A CA 1
ATOM 1458 C C . THR A 1 191 ? -17.657 -13.220 11.257 1.00 68.44 191 THR A C 1
ATOM 1460 O O . THR A 1 191 ? -18.573 -13.451 10.465 1.00 68.44 191 THR A O 1
ATOM 1463 N N . GLN A 1 192 ? -17.374 -14.047 12.274 1.00 59.66 192 GLN A N 1
ATOM 1464 C CA . GLN A 1 192 ? -18.095 -15.302 12.516 1.00 59.66 192 GLN A CA 1
ATOM 1465 C C . GLN A 1 192 ? -19.470 -15.086 13.155 1.00 59.66 192 GLN A C 1
ATOM 1467 O O . GLN A 1 192 ? -20.436 -15.769 12.807 1.00 59.66 192 GLN A O 1
ATOM 1472 N N . GLU A 1 193 ? -19.607 -14.097 14.038 1.00 52.09 193 GLU A N 1
ATOM 1473 C CA . GLU A 1 193 ? -20.871 -13.819 14.735 1.00 52.09 193 GLU A CA 1
ATOM 1474 C C . GLU A 1 193 ? -21.925 -13.200 13.793 1.00 52.09 193 GLU A C 1
ATOM 1476 O O . GLU A 1 193 ? -23.130 -13.415 13.945 1.00 52.09 193 GLU A O 1
ATOM 1481 N N . SER A 1 194 ? -21.468 -12.504 12.747 1.00 49.78 194 SER A N 1
ATOM 1482 C CA . SER A 1 194 ? -22.323 -11.916 11.707 1.00 49.78 194 SER A CA 1
ATOM 1483 C C . SER A 1 194 ? -22.894 -12.955 10.727 1.00 49.78 194 SER A C 1
ATOM 1485 O O . SER A 1 194 ? -23.947 -12.719 10.139 1.00 49.78 194 SER A O 1
ATOM 1487 N N . ALA A 1 195 ? -22.237 -14.110 10.565 1.00 46.50 195 ALA A N 1
ATOM 1488 C CA . ALA A 1 195 ? -22.712 -15.211 9.719 1.00 46.50 195 ALA A CA 1
ATOM 1489 C C . ALA A 1 195 ? -23.729 -16.127 10.431 1.00 46.50 195 ALA A C 1
ATOM 1491 O O . ALA A 1 195 ? -24.486 -16.837 9.770 1.00 46.50 195 ALA A O 1
ATOM 1492 N N . ALA A 1 196 ? -23.781 -16.095 11.768 1.00 39.19 196 ALA A N 1
ATOM 1493 C CA . ALA A 1 196 ? -24.694 -16.909 12.574 1.00 39.19 196 ALA A CA 1
ATOM 1494 C C . ALA A 1 196 ? -26.112 -16.316 12.709 1.00 39.19 196 ALA A C 1
ATOM 1496 O O . ALA A 1 196 ? -27.023 -17.011 13.157 1.00 39.19 196 ALA A O 1
ATOM 1497 N N . ARG A 1 197 ? -26.336 -15.060 12.295 1.00 43.06 197 ARG A N 1
ATOM 1498 C CA . ARG A 1 197 ? -27.680 -14.468 12.185 1.00 43.06 197 ARG A CA 1
ATOM 1499 C C . ARG A 1 197 ? -28.181 -14.559 10.744 1.00 43.06 197 ARG A C 1
ATOM 1501 O O . ARG A 1 197 ? -28.165 -13.583 9.999 1.00 43.06 197 ARG A O 1
ATOM 1508 N N . GLY A 1 198 ? -28.619 -15.758 10.357 1.00 36.09 198 GLY A N 1
ATOM 1509 C CA . GLY A 1 198 ? -29.556 -15.926 9.241 1.00 36.09 198 GLY A CA 1
ATOM 1510 C C . GLY A 1 198 ? -30.878 -15.198 9.534 1.00 36.09 198 GLY A C 1
ATOM 1511 O O . GLY A 1 198 ? -31.119 -14.825 10.682 1.00 36.09 198 GLY A O 1
ATOM 1512 N N . PRO A 1 199 ? -31.726 -14.942 8.523 1.00 40.44 199 PRO A N 1
ATOM 1513 C CA . PRO A 1 199 ? -32.932 -14.156 8.724 1.00 40.44 199 PRO A CA 1
ATOM 1514 C C . PRO A 1 199 ? -33.872 -14.924 9.655 1.00 40.44 199 PRO A C 1
ATOM 1516 O O . PRO A 1 199 ? -34.343 -16.004 9.301 1.00 40.44 199 PRO A O 1
ATOM 1519 N N . ASP A 1 200 ? -34.153 -14.361 10.829 1.00 37.59 200 ASP A N 1
ATOM 1520 C CA . ASP A 1 200 ? -35.330 -14.734 11.607 1.00 37.59 200 ASP A CA 1
ATOM 1521 C C . ASP A 1 200 ? -36.557 -14.378 10.758 1.00 37.59 200 ASP A C 1
ATOM 1523 O O . ASP A 1 200 ? -36.962 -13.218 10.648 1.00 37.59 200 ASP A O 1
ATOM 1527 N N . ILE A 1 201 ? -37.091 -15.389 10.076 1.00 38.56 201 ILE A N 1
ATOM 1528 C CA . ILE A 1 201 ? -38.388 -15.344 9.410 1.00 38.56 201 ILE A CA 1
ATOM 1529 C C . ILE A 1 201 ? -39.436 -15.557 10.507 1.00 38.56 201 ILE A C 1
ATOM 1531 O O . ILE A 1 201 ? -39.522 -16.645 11.079 1.00 38.56 201 ILE A O 1
ATOM 1535 N N . LEU A 1 202 ? -40.183 -14.490 10.807 1.00 39.84 202 LEU A N 1
ATOM 1536 C CA . LEU A 1 202 ? -41.508 -14.552 11.434 1.00 39.84 202 LEU A CA 1
ATOM 1537 C C . LEU A 1 202 ? -42.505 -15.269 10.517 1.00 39.84 202 LEU A C 1
ATOM 1539 O O . LEU A 1 202 ? -42.440 -15.031 9.288 1.00 39.84 202 LEU A O 1
#

pLDDT: mean 81.91, std 17.52, range [33.56, 98.62]